Protein AF-C7D957-F1 (afdb_monomer_lite)

Foldseek 3Di:
DDKDKDFQLVVVVVVVVVVVVVCVVDPDDDDPVNVVVVVVVVVVSVVVTFLKMKMWDWDDDQFKIKIKMKIFHPNCSVVLVCLVVQLCVVPVVQADDDDDPPPPSDDPVSSVVSCPPGRMDMDIDMDGHDFQCCVQCPPLLVLEEPQVSVVGSPRAWFKKKWKKFKDFFDDDPLVVVCVLQQPDDGDGIFIWMWIWGADPFHIKIWIDTPPTIGIWGWGQDPQAIWIDGPQKIFHWDWDHHNFKTWTWTPWMARNVRTDPQQQDWTWTWIWGDDPNWIKIWIWTAGRPPRTTSMIMITTIDTDPPPPPD

Sequence (309 aa):
MTFRAGLELGVMNRSLAALSWVRQWVAFPISNWMVSAAQRAATWLERFGTDVGGMVVNVTIGRTRHCWRLLASGGDGPYIPTTPARAILRNPDQITAGARPALAELPLADFEAAMSDLDITFETQSSPIVPLFEKHLGPAFDVLPAEVRDSHVNTAPRRLIGRASVTRGPGFLPTLIAMLFRFPKAVDDVQVEVLKTSTPAGETWVRTFAHQSFVSHLATTPNGMTERFGLFTFTLGLTPTDEHLAYPVRAAHMGPIPIPRRLSPQSDALETVQNGRFHFDVKLSAPVTGQTIVHYQGWLVPSGLSNRS

Secondary structure (DSSP, 8-state):
-EEEEEE--HHHHHHHHHHHHHHHH------HHHHHHHHHHHHHHGGGS-S-EEEEEEEEETTEEEEEEEEE-TT-GGGGGGHHHHHHHHSGGGSPSS----SSSS-HHHHHHTTTTSSEEEEEEEEE---HHHHHHGGGGGGS-HHHHHHH--SS-EEEEEEEEEEE-SSHHHHHHHHHTTPPPPEEEEEEEEEEEEETTEEEEEEEETTEEEEEEEEEETTEEEEEETTEEEEE--EE-SSEEE--EEEEEETTEEEPTTTSPEEEEEEEEETTEEEEEEEEE-TTT--EEEEEEEEEEE-------

pLDDT: mean 85.99, std 12.91, range [29.81, 97.94]

Structure (mmCIF, N/CA/C/O backbone):
data_AF-C7D957-F1
#
_entry.id   AF-C7D957-F1
#
loop_
_atom_site.group_PDB
_atom_site.id
_atom_site.type_symbol
_atom_site.label_atom_id
_atom_site.label_alt_id
_atom_site.label_comp_id
_atom_site.label_asym_id
_atom_site.label_entity_id
_atom_site.label_seq_id
_atom_site.pdbx_PDB_ins_code
_atom_site.Cartn_x
_atom_site.Cartn_y
_atom_site.Cartn_z
_atom_site.occupancy
_atom_site.B_iso_or_equiv
_atom_site.auth_seq_id
_atom_site.auth_comp_id
_atom_site.auth_asym_id
_atom_site.auth_atom_id
_atom_site.pdbx_PDB_model_num
ATOM 1 N N . MET A 1 1 ? 3.134 -3.932 -14.291 1.00 60.34 1 MET A N 1
ATOM 2 C CA . MET A 1 1 ? 4.270 -3.513 -15.135 1.00 60.34 1 MET A CA 1
ATOM 3 C C . MET A 1 1 ? 4.327 -1.997 -15.132 1.00 60.34 1 MET A C 1
ATOM 5 O O . MET A 1 1 ? 3.274 -1.376 -15.221 1.00 60.34 1 MET A O 1
ATOM 9 N N . THR A 1 2 ? 5.507 -1.403 -14.986 1.00 70.94 2 THR A N 1
ATOM 10 C CA . THR A 1 2 ? 5.697 0.040 -15.199 1.00 70.94 2 THR A CA 1
ATOM 11 C C . THR A 1 2 ? 6.795 0.265 -16.226 1.00 70.94 2 THR A C 1
ATOM 13 O O . THR A 1 2 ? 7.806 -0.436 -16.208 1.00 70.94 2 THR A O 1
ATOM 16 N N . PHE A 1 3 ? 6.571 1.233 -17.113 1.00 70.06 3 PHE A N 1
ATOM 17 C CA . PHE A 1 3 ? 7.476 1.638 -18.183 1.00 70.06 3 PHE A CA 1
ATOM 18 C C . PHE A 1 3 ? 7.812 3.116 -18.006 1.00 70.06 3 PHE A C 1
ATOM 20 O O . PHE A 1 3 ? 6.915 3.933 -17.777 1.00 70.06 3 PHE A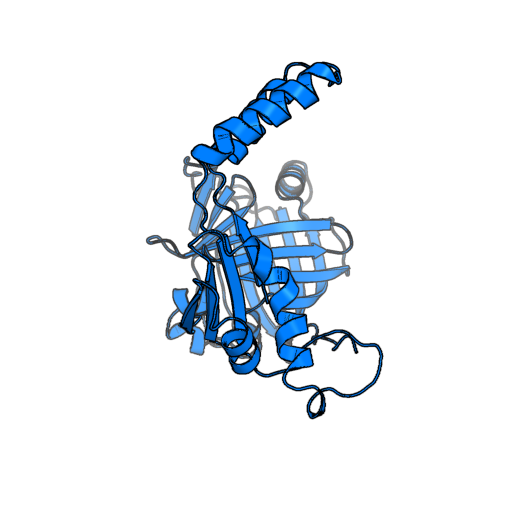 O 1
ATOM 27 N N . ARG A 1 4 ? 9.095 3.462 -18.083 1.00 68.25 4 ARG A N 1
ATOM 28 C CA . ARG A 1 4 ? 9.566 4.849 -18.097 1.00 68.25 4 ARG A CA 1
ATOM 29 C C . ARG A 1 4 ? 10.656 4.981 -19.148 1.00 68.25 4 ARG A C 1
ATOM 31 O O . ARG A 1 4 ? 11.551 4.143 -19.172 1.00 68.25 4 ARG A O 1
ATOM 38 N N . ALA A 1 5 ? 10.583 6.034 -19.952 1.00 66.25 5 ALA A N 1
ATOM 39 C CA . ALA A 1 5 ? 11.614 6.420 -20.905 1.00 66.25 5 ALA A CA 1
ATOM 40 C C . ALA A 1 5 ? 11.869 7.925 -20.780 1.00 66.25 5 ALA A C 1
ATOM 42 O O . ALA A 1 5 ? 10.937 8.690 -20.513 1.00 66.25 5 ALA A O 1
ATOM 43 N N . GLY A 1 6 ? 13.118 8.348 -20.937 1.00 59.84 6 GLY A N 1
ATOM 44 C CA . GLY A 1 6 ? 13.482 9.758 -20.869 1.00 59.84 6 GLY A CA 1
ATOM 45 C C . GLY A 1 6 ? 14.858 10.027 -21.459 1.00 59.84 6 GLY A C 1
ATOM 46 O O . GLY A 1 6 ? 15.730 9.161 -21.435 1.00 59.84 6 GLY A O 1
ATOM 47 N N . LEU A 1 7 ? 15.020 11.243 -21.974 1.00 59.69 7 LEU A N 1
ATOM 48 C CA . LEU A 1 7 ? 16.302 11.824 -22.359 1.00 59.69 7 LEU A CA 1
ATOM 49 C C . LEU A 1 7 ? 16.725 12.799 -21.258 1.00 59.69 7 LEU A C 1
ATOM 51 O O . LEU A 1 7 ? 15.885 13.529 -20.715 1.00 59.69 7 LEU A O 1
ATOM 55 N N . GLU A 1 8 ? 18.006 12.823 -20.911 1.00 57.31 8 GLU A N 1
ATOM 56 C CA . GLU A 1 8 ? 18.514 13.733 -19.890 1.00 57.31 8 GLU A CA 1
ATOM 57 C C . GLU A 1 8 ? 18.697 15.152 -20.462 1.00 57.31 8 GLU A C 1
ATOM 59 O O . GLU A 1 8 ? 19.785 15.625 -20.766 1.00 57.31 8 GLU A O 1
ATOM 64 N N . LEU A 1 9 ? 17.595 15.897 -20.560 1.00 62.25 9 LEU A N 1
ATOM 65 C CA . LEU A 1 9 ? 17.624 17.334 -20.848 1.00 62.25 9 LEU A CA 1
ATOM 66 C C . LEU A 1 9 ? 17.424 18.117 -19.543 1.00 62.25 9 LEU A C 1
ATOM 68 O O . LEU A 1 9 ? 16.454 18.857 -19.362 1.00 62.25 9 LEU A O 1
ATOM 72 N N . GLY A 1 10 ? 18.339 17.920 -18.587 1.00 55.50 10 GLY A N 1
ATOM 73 C CA . GLY A 1 10 ? 18.267 18.495 -17.236 1.00 55.50 10 GLY A CA 1
ATOM 74 C C . GLY A 1 10 ? 18.206 20.029 -17.199 1.00 55.50 10 GLY A C 1
ATOM 75 O O . GLY A 1 10 ? 17.663 20.600 -16.247 1.00 55.50 10 GLY A O 1
ATOM 76 N N . VAL A 1 11 ? 18.718 20.699 -18.238 1.00 57.41 11 VAL A N 1
ATOM 77 C CA . VAL A 1 11 ? 18.578 22.151 -18.423 1.00 57.41 11 VAL A CA 1
ATOM 78 C C . VAL A 1 11 ? 17.178 22.493 -18.932 1.00 57.41 11 VAL A C 1
ATOM 80 O O . VAL A 1 11 ? 16.498 23.293 -18.299 1.00 57.41 11 VAL A O 1
ATOM 83 N N . MET A 1 12 ? 16.688 21.814 -19.973 1.00 60.97 12 MET A N 1
ATOM 84 C CA . MET A 1 12 ? 15.365 22.059 -20.564 1.00 60.97 12 MET A CA 1
ATOM 85 C C . MET A 1 12 ? 14.218 21.822 -19.573 1.00 60.97 12 MET A C 1
ATOM 87 O O . MET A 1 12 ? 13.288 22.625 -19.505 1.00 60.97 12 MET A O 1
ATOM 91 N N . ASN A 1 13 ? 14.305 20.776 -18.745 1.00 61.06 13 ASN A N 1
ATOM 92 C CA . ASN A 1 13 ? 13.307 20.500 -17.707 1.00 61.06 13 ASN A CA 1
ATOM 93 C C . ASN A 1 13 ? 13.261 21.605 -16.637 1.00 61.06 13 ASN A C 1
ATOM 95 O O . ASN A 1 13 ? 12.177 21.992 -16.200 1.00 61.06 13 ASN A O 1
ATOM 99 N N . ARG A 1 14 ? 14.416 22.168 -16.247 1.00 65.88 14 ARG A N 1
ATOM 100 C CA . ARG A 1 14 ? 14.482 23.317 -15.325 1.00 65.88 14 ARG A CA 1
ATOM 101 C C . ARG A 1 14 ? 13.979 24.604 -15.979 1.00 65.88 14 ARG A C 1
ATOM 103 O O . ARG A 1 14 ? 13.272 25.370 -15.328 1.00 65.88 14 ARG A O 1
ATOM 110 N N . SER A 1 15 ? 14.274 24.815 -17.262 1.00 63.94 15 SER A N 1
ATOM 111 C CA . SER A 1 15 ? 13.766 25.947 -18.047 1.00 63.94 15 SER A CA 1
ATOM 112 C C . SER A 1 15 ? 12.244 25.912 -18.173 1.00 63.94 15 SER A C 1
ATOM 114 O O . SER A 1 15 ? 11.593 26.926 -17.938 1.00 63.94 15 SER A O 1
ATOM 116 N N . LEU A 1 16 ? 11.667 24.746 -18.483 1.00 70.38 16 LEU A N 1
ATOM 117 C CA . LEU A 1 16 ? 10.220 24.539 -18.573 1.00 70.38 16 LEU A CA 1
ATOM 118 C C . LEU A 1 16 ? 9.536 24.694 -17.211 1.00 70.38 16 LEU A C 1
ATOM 120 O O . LEU A 1 16 ? 8.476 25.311 -17.137 1.00 70.38 16 LEU A O 1
ATOM 124 N N . ALA A 1 17 ? 10.150 24.206 -16.129 1.00 69.62 17 ALA A N 1
ATOM 125 C CA . ALA A 1 17 ? 9.644 24.414 -14.773 1.00 69.62 17 ALA A CA 1
ATOM 126 C C . ALA A 1 17 ? 9.644 25.903 -14.381 1.00 69.62 17 ALA A C 1
ATOM 128 O O . ALA A 1 17 ? 8.644 26.399 -13.862 1.00 69.62 17 ALA A O 1
ATOM 129 N N . ALA A 1 18 ? 10.719 26.638 -14.687 1.00 71.44 18 ALA A N 1
ATOM 130 C CA . ALA A 1 18 ? 10.806 28.078 -14.451 1.00 71.44 18 ALA A CA 1
ATOM 131 C C . ALA A 1 18 ? 9.784 28.864 -15.293 1.00 71.44 18 ALA A C 1
ATOM 133 O O . ALA A 1 18 ? 9.079 29.719 -14.762 1.00 71.44 18 ALA A O 1
ATOM 134 N N . LEU A 1 19 ? 9.630 28.531 -16.579 1.00 71.38 19 LEU A N 1
ATOM 135 C CA . LEU A 1 19 ? 8.608 29.113 -17.458 1.00 71.38 19 LEU A CA 1
ATOM 136 C C . LEU A 1 19 ? 7.188 28.820 -16.965 1.00 71.38 19 LEU A C 1
ATOM 138 O O . LEU A 1 19 ? 6.338 29.709 -16.970 1.00 71.38 19 LEU A O 1
ATOM 142 N N . SER A 1 20 ? 6.935 27.593 -16.505 1.00 67.62 20 SER A N 1
ATOM 143 C CA . SER A 1 20 ? 5.655 27.207 -15.915 1.00 67.62 20 SER A CA 1
ATOM 144 C C . SER A 1 20 ? 5.372 27.982 -14.628 1.00 67.62 20 SER A C 1
ATOM 146 O O . SER A 1 20 ? 4.228 28.367 -14.406 1.00 67.62 20 SER A O 1
ATOM 148 N N . TRP A 1 21 ? 6.383 28.233 -13.792 1.00 74.00 21 TRP A N 1
ATOM 149 C CA . TRP A 1 21 ? 6.244 29.035 -12.575 1.00 74.00 21 TRP A CA 1
ATOM 150 C C . TRP A 1 21 ? 5.968 30.510 -12.893 1.00 74.00 21 TRP A C 1
ATOM 152 O O . TRP A 1 21 ? 5.022 31.081 -12.363 1.00 74.00 21 TRP A O 1
ATOM 162 N N . VAL A 1 22 ? 6.696 31.113 -13.836 1.00 73.50 22 VAL A N 1
ATOM 163 C CA . VAL A 1 22 ? 6.467 32.504 -14.274 1.00 73.50 22 VAL A CA 1
ATOM 164 C C . VAL A 1 22 ? 5.073 32.680 -14.893 1.00 73.50 22 VAL A C 1
ATOM 166 O O . VAL A 1 22 ? 4.380 33.657 -14.605 1.00 73.50 22 VAL A O 1
ATOM 169 N N . ARG A 1 23 ? 4.608 31.704 -15.684 1.00 66.81 23 ARG A N 1
ATOM 170 C CA . ARG A 1 23 ? 3.269 31.720 -16.296 1.00 66.81 23 ARG A CA 1
ATOM 171 C C . ARG A 1 23 ? 2.132 31.646 -15.269 1.00 66.81 23 ARG A C 1
ATOM 173 O O . ARG A 1 23 ? 1.038 32.117 -15.562 1.00 66.81 23 ARG A O 1
ATOM 180 N N . GLN A 1 24 ? 2.367 31.085 -14.080 1.00 70.94 24 GLN A N 1
ATOM 181 C CA . GLN A 1 24 ? 1.364 31.085 -13.005 1.00 70.94 24 GLN A CA 1
ATOM 182 C C . GLN A 1 24 ? 1.097 32.491 -12.444 1.00 70.94 24 GLN A C 1
ATOM 184 O O . GLN A 1 24 ? 0.031 32.713 -11.880 1.00 70.94 24 GLN A O 1
ATOM 189 N N . TRP A 1 25 ? 2.026 33.437 -12.624 1.00 68.31 25 TRP A N 1
ATOM 190 C CA . TRP A 1 25 ? 1.918 34.807 -12.111 1.00 68.31 25 TRP A CA 1
ATOM 191 C C . TRP A 1 25 ? 1.611 35.840 -13.200 1.00 68.31 25 TRP A C 1
ATOM 193 O O . TRP A 1 25 ? 1.000 36.865 -12.910 1.00 68.31 25 TRP A O 1
ATOM 203 N N . VAL A 1 26 ? 2.001 35.578 -14.453 1.00 65.19 26 VAL A N 1
ATOM 204 C CA . VAL A 1 26 ? 1.769 36.488 -15.584 1.00 65.19 26 VAL A CA 1
ATOM 205 C C . VAL A 1 26 ? 1.302 35.698 -16.807 1.00 65.19 26 VAL A C 1
ATOM 207 O O . VAL A 1 26 ? 2.061 34.931 -17.402 1.00 65.19 26 VAL A O 1
ATOM 210 N N . ALA A 1 27 ? 0.052 35.909 -17.221 1.00 61.28 27 ALA A N 1
ATOM 211 C CA . ALA A 1 27 ? -0.475 35.359 -18.465 1.00 61.28 27 ALA A CA 1
ATOM 212 C C . ALA A 1 27 ? -0.087 36.271 -19.639 1.00 61.28 27 ALA A C 1
ATOM 214 O O . ALA A 1 27 ? -0.703 37.312 -19.849 1.00 61.28 27 ALA A O 1
ATOM 215 N N . PHE A 1 28 ? 0.928 35.887 -20.414 1.00 69.75 28 PHE A N 1
ATOM 216 C CA . PHE A 1 28 ? 1.273 36.555 -21.672 1.00 69.75 28 PHE A CA 1
ATOM 217 C C . PHE A 1 28 ? 0.990 35.642 -22.880 1.00 69.75 28 PHE A C 1
ATOM 219 O O . PHE A 1 28 ? 1.132 34.415 -22.783 1.00 69.75 28 PHE A O 1
ATOM 226 N N . PRO A 1 29 ? 0.572 36.209 -24.027 1.00 63.06 29 PRO A N 1
ATOM 227 C CA . PRO A 1 29 ? 0.360 35.447 -25.252 1.00 63.06 29 PRO A CA 1
ATOM 228 C C . PRO A 1 29 ? 1.698 34.939 -25.809 1.00 63.06 29 PRO A C 1
ATOM 230 O O . PRO A 1 29 ? 2.668 35.690 -25.920 1.00 63.06 29 PRO A O 1
ATOM 233 N N . ILE A 1 30 ? 1.752 33.653 -26.171 1.00 63.03 30 ILE A N 1
ATOM 234 C CA . ILE A 1 30 ? 2.927 33.052 -26.814 1.00 63.03 30 ILE A CA 1
ATOM 235 C C . ILE A 1 30 ? 2.916 33.499 -28.275 1.00 63.03 30 ILE A C 1
ATOM 237 O O . ILE A 1 30 ? 2.174 32.973 -29.098 1.00 63.03 30 ILE A O 1
ATOM 241 N N . SER A 1 31 ? 3.705 34.519 -28.578 1.00 71.44 31 SER A N 1
ATOM 242 C CA . SER A 1 31 ? 3.859 35.042 -29.933 1.00 71.44 31 SER A CA 1
ATOM 243 C C . SER A 1 31 ? 4.904 34.233 -30.710 1.00 71.44 31 SER A C 1
ATOM 245 O O . SER A 1 31 ? 5.839 33.678 -30.130 1.00 71.44 31 SER A O 1
ATOM 247 N N . ASN A 1 32 ? 4.768 34.168 -32.038 1.00 68.25 32 ASN A N 1
ATOM 248 C CA . ASN A 1 32 ? 5.608 33.317 -32.895 1.00 68.25 32 ASN A CA 1
ATOM 249 C C . ASN A 1 32 ? 7.115 33.599 -32.756 1.00 68.25 32 ASN A C 1
ATOM 251 O O . ASN A 1 32 ? 7.919 32.676 -32.842 1.00 68.25 32 ASN A O 1
ATOM 255 N N . TRP A 1 33 ? 7.510 34.843 -32.463 1.00 77.25 33 TRP A N 1
ATOM 256 C CA . TRP A 1 33 ? 8.919 35.185 -32.251 1.00 77.25 33 TRP A CA 1
ATOM 257 C C . TRP A 1 33 ? 9.497 34.552 -30.975 1.00 77.25 33 TRP A C 1
ATOM 259 O O . TRP A 1 33 ? 10.663 34.164 -30.970 1.00 77.25 33 TRP A O 1
ATOM 269 N N . MET A 1 34 ? 8.689 34.388 -29.920 1.00 65.62 34 MET A N 1
ATOM 270 C CA . MET A 1 34 ? 9.098 33.710 -28.685 1.00 65.62 34 MET A CA 1
ATOM 271 C C . MET A 1 34 ? 9.279 32.212 -28.914 1.00 65.62 34 MET A C 1
ATOM 273 O O . MET A 1 34 ? 10.212 31.627 -28.374 1.00 65.62 34 MET A O 1
ATOM 277 N N . VAL A 1 35 ? 8.432 31.600 -29.749 1.00 66.69 35 VAL A N 1
ATOM 278 C CA . VAL A 1 35 ? 8.576 30.193 -30.158 1.00 66.69 35 VAL A CA 1
ATOM 279 C C . VAL A 1 35 ? 9.868 30.002 -30.947 1.00 66.69 35 VAL A C 1
ATOM 281 O O . VAL A 1 35 ? 10.646 29.106 -30.634 1.00 66.69 35 VAL A O 1
ATOM 284 N N . SER A 1 36 ? 10.156 30.885 -31.907 1.00 70.62 36 SER A N 1
ATOM 285 C CA . SER A 1 36 ? 11.407 30.834 -32.673 1.00 70.62 36 SER A CA 1
ATOM 286 C C . SER A 1 36 ? 12.645 31.106 -31.811 1.00 70.62 36 SER A C 1
ATOM 288 O O . SER A 1 36 ? 13.691 30.493 -32.021 1.00 70.62 36 SER A O 1
ATOM 290 N N . ALA A 1 37 ? 12.547 32.008 -30.830 1.00 74.06 37 ALA A N 1
ATOM 291 C CA . ALA A 1 37 ? 13.621 32.271 -29.875 1.00 74.06 37 ALA A CA 1
ATOM 292 C C . ALA A 1 37 ? 13.854 31.073 -28.941 1.00 74.06 37 ALA A C 1
ATOM 294 O O . ALA A 1 37 ? 14.999 30.689 -28.723 1.00 74.06 37 ALA A O 1
ATOM 295 N N . ALA A 1 38 ? 12.784 30.438 -28.455 1.00 66.56 38 ALA A N 1
ATOM 296 C CA . ALA A 1 38 ? 12.856 29.228 -27.644 1.00 66.56 38 ALA A CA 1
ATOM 297 C C . ALA A 1 38 ? 13.411 28.039 -28.437 1.00 66.56 38 ALA A C 1
ATOM 299 O O . ALA A 1 38 ? 14.232 27.301 -27.908 1.00 66.56 38 ALA A O 1
ATOM 300 N N . GLN A 1 39 ? 13.035 27.886 -29.711 1.00 64.81 39 GLN A N 1
ATOM 301 C CA . GLN A 1 39 ? 13.616 26.876 -30.598 1.00 64.81 39 GLN A CA 1
ATOM 302 C C . GLN A 1 39 ? 15.113 27.099 -30.799 1.00 64.81 39 GLN A C 1
ATOM 304 O O . GLN A 1 39 ? 15.867 26.153 -30.616 1.00 64.81 39 GLN A O 1
ATOM 309 N N . ARG A 1 40 ? 15.562 28.333 -31.086 1.00 68.75 40 ARG A N 1
ATOM 310 C CA . ARG A 1 40 ? 17.002 28.651 -31.188 1.00 68.75 40 ARG A CA 1
ATOM 311 C C . ARG A 1 40 ? 17.749 28.413 -29.880 1.00 68.75 40 ARG A C 1
ATOM 313 O O . ARG A 1 40 ? 18.869 27.915 -29.900 1.00 68.75 40 ARG A O 1
ATOM 320 N N . ALA A 1 41 ? 17.142 28.771 -28.751 1.00 65.62 41 ALA A N 1
ATOM 321 C CA . ALA A 1 41 ? 17.716 28.513 -27.438 1.00 65.62 41 ALA A CA 1
ATOM 322 C C . ALA A 1 41 ? 17.806 27.007 -27.158 1.00 65.62 41 ALA A C 1
ATOM 324 O O . ALA A 1 41 ? 18.826 26.563 -26.649 1.00 65.62 41 ALA A O 1
ATOM 325 N N . ALA A 1 42 ? 16.797 26.220 -27.545 1.00 60.06 42 ALA A N 1
ATOM 326 C CA . ALA A 1 42 ? 16.816 24.764 -27.446 1.00 60.06 42 ALA A CA 1
ATOM 327 C C . ALA A 1 42 ? 17.929 24.153 -28.311 1.00 60.06 42 ALA A C 1
ATOM 329 O O . ALA A 1 42 ? 18.705 23.366 -27.789 1.00 60.06 42 ALA A O 1
ATOM 330 N N . THR A 1 43 ? 18.110 24.598 -29.562 1.00 63.38 43 THR A N 1
ATOM 331 C CA . THR A 1 43 ? 19.214 24.122 -30.429 1.00 63.38 43 THR A CA 1
ATOM 332 C C . THR A 1 43 ? 20.595 24.514 -29.897 1.00 63.38 43 THR A C 1
ATOM 334 O O . THR A 1 43 ? 21.587 23.827 -30.122 1.00 63.38 43 THR A O 1
ATOM 337 N N . TRP A 1 44 ? 20.697 25.642 -29.190 1.00 63.72 44 TRP A N 1
ATOM 338 C CA . TRP A 1 44 ? 21.947 26.060 -28.551 1.00 63.72 44 TRP A CA 1
ATOM 339 C C . TRP A 1 44 ? 22.222 25.274 -27.260 1.00 63.72 44 TRP A C 1
ATOM 341 O O . TRP A 1 44 ? 23.367 24.926 -26.977 1.00 63.72 44 TRP A O 1
ATOM 351 N N . LEU A 1 45 ? 21.163 24.960 -26.508 1.00 58.03 45 LEU A N 1
ATOM 352 C CA . LEU A 1 45 ? 21.186 24.175 -25.273 1.00 58.03 45 LEU A CA 1
ATOM 353 C C . LEU A 1 45 ? 21.281 22.661 -25.502 1.00 58.03 45 LEU A C 1
ATOM 355 O O . LEU A 1 45 ? 21.687 21.961 -24.581 1.00 58.03 45 LEU A O 1
ATOM 359 N N . GLU A 1 46 ? 20.987 22.154 -26.703 1.00 53.28 46 GLU A N 1
ATOM 360 C CA . GLU A 1 46 ? 21.265 20.767 -27.119 1.00 53.28 46 GLU A CA 1
ATOM 361 C C . GLU A 1 46 ? 22.741 20.408 -26.915 1.00 53.28 46 GLU A C 1
ATOM 363 O O . GLU A 1 46 ? 23.051 19.295 -26.512 1.00 53.28 46 GLU A O 1
ATOM 368 N N . ARG A 1 47 ? 23.651 21.383 -27.061 1.00 54.25 47 ARG A N 1
ATOM 369 C CA . ARG A 1 47 ? 25.092 21.232 -26.778 1.00 54.25 47 ARG A CA 1
ATOM 370 C C . ARG A 1 47 ? 25.417 20.991 -25.296 1.00 54.25 47 ARG A C 1
ATOM 372 O O . ARG A 1 47 ? 26.550 20.656 -24.972 1.00 54.25 47 ARG A O 1
ATOM 379 N N . PHE A 1 48 ? 24.448 21.221 -24.411 1.00 54.22 48 PHE A N 1
ATOM 380 C CA . PHE A 1 48 ? 24.534 21.016 -22.964 1.00 54.22 48 PHE A CA 1
ATOM 381 C C . PHE A 1 48 ? 23.638 19.861 -22.476 1.00 54.22 48 PHE A C 1
ATOM 383 O O . PHE A 1 48 ? 23.596 19.601 -21.272 1.00 54.22 48 PHE A O 1
ATOM 390 N N . GLY A 1 49 ? 22.897 19.197 -23.371 1.00 53.12 49 GLY A N 1
ATOM 391 C CA . GLY A 1 49 ? 22.207 17.941 -23.080 1.00 53.12 49 GLY A CA 1
ATOM 392 C C . GLY A 1 49 ? 23.175 16.773 -23.232 1.00 53.12 49 GLY A C 1
ATOM 393 O O . GLY A 1 49 ? 24.013 16.790 -24.130 1.00 53.12 49 GLY A O 1
ATOM 394 N N . THR A 1 50 ? 23.091 15.778 -22.353 1.00 60.84 50 THR A N 1
ATOM 395 C CA . THR A 1 50 ? 23.806 14.520 -22.579 1.00 60.84 50 THR A CA 1
ATOM 396 C C . THR A 1 50 ? 23.046 13.735 -23.648 1.00 60.84 50 THR A C 1
ATOM 398 O O . THR A 1 50 ? 21.818 13.780 -23.743 1.00 60.84 50 THR A O 1
ATOM 401 N N . ASP A 1 51 ? 23.779 13.025 -24.489 1.00 67.12 51 ASP A N 1
ATOM 402 C CA . ASP A 1 51 ? 23.286 12.149 -25.554 1.00 67.12 51 ASP A CA 1
ATOM 403 C C . ASP A 1 51 ? 22.766 10.801 -25.015 1.00 67.12 51 ASP A C 1
ATOM 405 O O . ASP A 1 51 ? 22.555 9.847 -25.766 1.00 67.12 51 ASP A O 1
ATOM 409 N N . VAL A 1 52 ? 22.543 10.744 -23.698 1.00 76.44 52 VAL A N 1
ATOM 410 C CA . VAL A 1 52 ? 22.202 9.547 -22.946 1.00 76.44 52 VAL A CA 1
ATOM 411 C C . VAL A 1 52 ? 20.687 9.461 -22.745 1.00 76.44 52 VAL A C 1
ATOM 413 O O . VAL A 1 52 ? 20.039 10.341 -22.166 1.00 76.44 52 VAL A O 1
ATOM 416 N N . GLY A 1 53 ? 20.110 8.364 -23.225 1.00 81.06 53 GLY A N 1
ATOM 417 C CA . GLY A 1 53 ? 18.715 7.985 -23.037 1.00 81.06 53 GLY A CA 1
ATOM 418 C C . GLY A 1 53 ? 18.587 6.759 -22.141 1.00 81.06 53 GLY A C 1
ATOM 419 O O . GLY A 1 53 ? 19.443 5.881 -22.133 1.00 81.06 53 GLY A O 1
ATOM 420 N N . GLY A 1 54 ? 17.498 6.672 -21.383 1.00 87.19 54 GLY A N 1
ATOM 421 C CA . GLY A 1 54 ? 17.247 5.532 -20.503 1.00 87.19 54 GLY A CA 1
ATOM 422 C C . GLY A 1 54 ? 15.829 5.004 -20.629 1.00 87.19 54 GLY A C 1
ATOM 423 O O . GLY A 1 54 ? 14.876 5.777 -20.761 1.00 87.19 54 GLY A O 1
ATOM 424 N N . MET A 1 55 ? 15.680 3.686 -20.526 1.00 89.31 55 MET A N 1
ATOM 425 C CA . MET A 1 55 ? 14.397 3.002 -20.434 1.00 89.31 55 MET A CA 1
ATOM 426 C C . MET A 1 55 ? 14.428 1.991 -19.289 1.00 89.31 55 MET A C 1
ATOM 428 O O . MET A 1 55 ? 15.372 1.221 -19.147 1.00 89.31 55 MET A O 1
ATOM 432 N N . VAL A 1 56 ? 13.397 2.004 -18.444 1.00 90.31 56 VAL A N 1
ATOM 433 C CA . VAL A 1 56 ? 13.285 1.098 -17.293 1.00 90.31 56 VAL A CA 1
ATOM 434 C C . VAL A 1 56 ? 11.935 0.405 -17.316 1.00 90.31 56 VAL A C 1
ATOM 436 O O . VAL A 1 56 ? 10.885 1.055 -17.350 1.00 90.31 56 VAL A O 1
ATOM 439 N N . VAL A 1 57 ? 11.975 -0.921 -17.223 1.00 91.06 57 VAL A N 1
ATOM 440 C CA . VAL A 1 57 ? 10.807 -1.792 -17.150 1.00 91.06 57 VAL A CA 1
ATOM 441 C C . VAL A 1 57 ? 10.836 -2.549 -15.829 1.00 91.06 57 VAL A C 1
ATOM 443 O O . VAL A 1 57 ? 11.779 -3.280 -15.543 1.00 91.06 57 VAL A O 1
ATOM 446 N N . ASN A 1 58 ? 9.789 -2.387 -15.016 1.00 90.12 58 ASN A N 1
ATOM 447 C CA . ASN A 1 58 ? 9.621 -3.173 -13.793 1.00 90.12 58 ASN A CA 1
ATOM 448 C C . ASN A 1 58 ? 8.439 -4.132 -13.914 1.00 90.12 58 ASN A C 1
ATOM 450 O O . ASN A 1 58 ? 7.313 -3.725 -14.237 1.00 90.12 58 ASN A O 1
ATOM 454 N N . VAL A 1 59 ? 8.678 -5.389 -13.555 1.00 90.19 59 VAL A N 1
ATOM 455 C CA . VAL A 1 59 ? 7.672 -6.447 -13.469 1.00 90.19 59 VAL A CA 1
ATOM 456 C C . VAL A 1 59 ? 7.752 -7.077 -12.084 1.00 90.19 59 VAL A C 1
ATOM 458 O O . VAL A 1 59 ? 8.833 -7.399 -11.606 1.00 90.19 59 VAL A O 1
ATOM 461 N N . THR A 1 60 ? 6.610 -7.245 -11.424 1.00 88.81 60 THR A N 1
ATOM 462 C CA . THR A 1 60 ? 6.529 -8.025 -10.186 1.00 88.81 60 THR A CA 1
ATOM 463 C C . THR A 1 60 ? 5.879 -9.359 -10.512 1.00 88.81 60 THR A C 1
ATOM 465 O O . THR A 1 60 ? 4.771 -9.368 -11.047 1.00 88.81 60 THR A O 1
ATOM 468 N N . ILE A 1 61 ? 6.546 -10.460 -10.173 1.00 88.12 61 ILE A N 1
ATOM 469 C CA . ILE A 1 61 ? 6.022 -11.822 -10.305 1.00 88.12 61 ILE A CA 1
ATOM 470 C C . ILE A 1 61 ? 6.094 -12.469 -8.927 1.00 88.12 61 ILE A C 1
ATOM 472 O O . ILE A 1 61 ? 7.166 -12.564 -8.329 1.00 88.12 61 ILE A O 1
ATOM 476 N N . GLY A 1 62 ? 4.939 -12.866 -8.391 1.00 88.38 62 GLY A N 1
ATOM 477 C CA . GLY A 1 62 ? 4.840 -13.354 -7.019 1.00 88.38 62 GLY A CA 1
ATOM 478 C C . GLY A 1 62 ? 5.425 -12.342 -6.030 1.00 88.38 62 GLY A C 1
ATOM 479 O O . GLY A 1 62 ? 4.890 -11.244 -5.865 1.00 88.38 62 GLY A O 1
ATOM 480 N N . ARG A 1 63 ? 6.537 -12.717 -5.392 1.00 90.62 63 ARG A N 1
ATOM 481 C CA . ARG A 1 63 ? 7.252 -11.917 -4.385 1.00 90.62 63 ARG A CA 1
ATOM 482 C C . ARG A 1 63 ? 8.591 -11.368 -4.874 1.00 90.62 63 ARG A C 1
ATOM 484 O O . ARG A 1 63 ? 9.400 -10.936 -4.063 1.00 90.62 63 ARG A O 1
ATOM 491 N N . THR A 1 64 ? 8.823 -11.349 -6.180 1.00 91.62 64 THR A N 1
ATOM 492 C CA . THR A 1 64 ? 10.072 -10.855 -6.765 1.00 91.62 64 THR A CA 1
ATOM 493 C C . THR A 1 64 ? 9.778 -9.712 -7.723 1.00 91.62 64 THR A C 1
ATOM 495 O O . THR A 1 64 ? 8.873 -9.792 -8.555 1.00 91.62 64 THR A O 1
ATOM 498 N N . ARG A 1 65 ? 10.544 -8.627 -7.605 1.00 91.69 65 ARG A N 1
ATOM 499 C CA . ARG A 1 65 ? 10.589 -7.550 -8.590 1.00 91.69 65 ARG A CA 1
ATOM 500 C C . ARG A 1 65 ? 11.747 -7.797 -9.540 1.00 91.69 65 ARG A C 1
ATOM 502 O O . ARG A 1 65 ? 12.890 -7.853 -9.104 1.00 91.69 65 ARG A O 1
ATOM 509 N N . HIS A 1 66 ? 11.448 -7.850 -10.824 1.00 93.25 66 HIS A N 1
ATOM 510 C CA . HIS A 1 66 ? 12.417 -7.836 -11.905 1.00 93.25 66 HIS A CA 1
ATOM 511 C C . HIS A 1 66 ? 12.451 -6.428 -12.502 1.00 93.25 66 HIS A C 1
ATOM 513 O O . HIS A 1 66 ? 11.412 -5.863 -12.851 1.00 93.25 66 HIS A O 1
ATOM 519 N N . CYS A 1 67 ? 13.640 -5.847 -12.569 1.00 94.06 67 CYS A N 1
ATOM 520 C CA . CYS A 1 67 ? 13.919 -4.543 -13.144 1.00 94.06 67 CYS A CA 1
ATOM 521 C C . CYS A 1 67 ? 14.872 -4.754 -14.314 1.00 94.06 67 CYS A C 1
ATOM 523 O O . CYS A 1 67 ? 16.009 -5.168 -14.104 1.00 94.06 67 CYS A O 1
ATOM 525 N N . TRP A 1 68 ? 14.409 -4.460 -15.521 1.00 95.12 68 TRP A N 1
ATOM 526 C CA . TRP A 1 68 ? 15.238 -4.432 -16.716 1.00 95.12 68 TRP A CA 1
ATOM 527 C C . TRP A 1 68 ? 15.465 -2.980 -17.122 1.00 95.12 68 TRP A C 1
ATOM 529 O O . TRP A 1 68 ? 14.521 -2.181 -17.157 1.00 95.12 68 TRP A O 1
ATOM 539 N N . ARG A 1 69 ? 16.722 -2.624 -17.366 1.00 94.50 69 ARG A N 1
ATOM 540 C CA . ARG A 1 69 ? 17.152 -1.282 -17.746 1.00 94.50 69 ARG A CA 1
ATOM 541 C C . ARG A 1 69 ? 17.883 -1.347 -19.073 1.00 94.50 69 ARG A C 1
ATOM 543 O O . ARG A 1 69 ? 18.683 -2.247 -19.294 1.00 94.50 69 ARG A O 1
ATOM 550 N N . LEU A 1 70 ? 17.627 -0.344 -19.893 1.00 93.69 70 LEU A N 1
ATOM 551 C CA . LEU A 1 70 ? 18.342 -0.036 -21.116 1.00 93.69 70 LEU A CA 1
ATOM 552 C C . LEU A 1 70 ? 18.907 1.370 -20.949 1.00 93.69 70 LEU A C 1
ATOM 554 O O . LEU A 1 70 ? 18.158 2.300 -20.635 1.00 93.69 70 LEU A O 1
ATOM 558 N N . LEU A 1 71 ? 20.209 1.516 -21.158 1.00 92.50 71 LEU A N 1
ATOM 559 C CA . LEU A 1 71 ? 20.896 2.799 -21.229 1.00 92.50 71 LEU A CA 1
ATOM 560 C C . LEU A 1 71 ? 21.492 2.939 -22.631 1.00 92.50 71 LEU A C 1
ATOM 562 O O . LEU A 1 71 ? 22.349 2.145 -23.004 1.00 92.50 71 LEU A O 1
ATOM 566 N N . ALA A 1 72 ? 21.006 3.913 -23.392 1.00 90.38 72 ALA A N 1
ATOM 567 C CA . ALA A 1 72 ? 21.525 4.278 -24.701 1.00 90.38 72 ALA A CA 1
ATOM 568 C C . ALA A 1 72 ? 22.461 5.474 -24.535 1.00 90.38 72 ALA A C 1
ATOM 570 O O . ALA A 1 72 ? 22.052 6.483 -23.967 1.00 90.38 72 ALA A O 1
ATOM 571 N N . SER A 1 73 ? 23.681 5.356 -25.031 1.00 86.88 73 SER A N 1
ATOM 572 C CA . SER A 1 73 ? 24.700 6.404 -25.060 1.00 86.88 73 SER A CA 1
ATOM 573 C C . SER A 1 73 ? 25.032 6.738 -26.519 1.00 86.88 73 SER A C 1
ATOM 575 O O . SER A 1 73 ? 24.361 6.254 -27.433 1.00 86.88 73 SER A O 1
ATOM 577 N N . GLY A 1 74 ? 26.000 7.623 -26.761 1.00 82.88 74 GLY A N 1
ATOM 578 C CA . GLY A 1 74 ? 26.501 7.890 -28.114 1.00 82.88 74 GLY A CA 1
ATOM 579 C C . GLY A 1 74 ? 25.480 8.529 -29.064 1.00 82.88 74 GLY A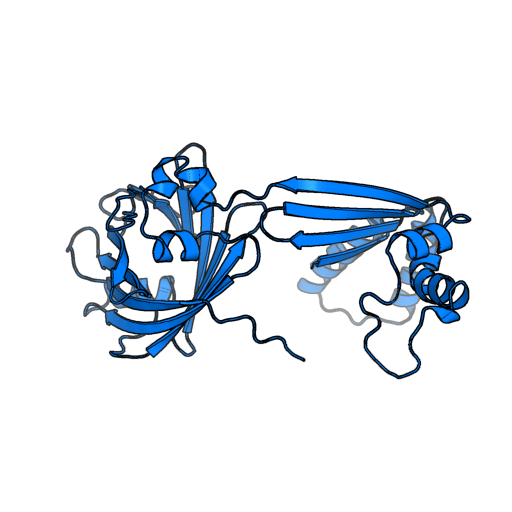 C 1
ATOM 580 O O . GLY A 1 74 ? 25.694 8.546 -30.274 1.00 82.88 74 GLY A O 1
ATOM 581 N N . GLY A 1 75 ? 24.357 9.037 -28.543 1.00 80.25 75 GLY A N 1
ATOM 582 C CA . GLY A 1 75 ? 23.271 9.613 -29.335 1.00 80.25 75 GLY A CA 1
ATOM 583 C C . GLY A 1 75 ? 22.290 8.600 -29.921 1.00 80.25 75 GLY A C 1
ATOM 584 O O . GLY A 1 75 ? 21.435 9.002 -30.709 1.00 80.25 75 GLY A O 1
ATOM 585 N N . ASP A 1 76 ? 22.340 7.326 -29.515 1.00 86.44 76 ASP A N 1
ATOM 586 C CA . ASP A 1 76 ? 21.512 6.266 -30.111 1.00 86.44 76 ASP A CA 1
ATOM 587 C C . ASP A 1 76 ? 20.095 6.138 -29.518 1.00 86.44 76 ASP A C 1
ATOM 589 O O . ASP A 1 76 ? 19.253 5.378 -30.008 1.00 86.44 76 ASP A O 1
ATOM 593 N N . GLY A 1 77 ? 19.773 6.937 -28.496 1.00 83.25 77 GLY A N 1
ATOM 594 C CA . GLY A 1 77 ? 18.445 6.986 -27.872 1.00 83.25 77 GLY A CA 1
ATOM 595 C C . GLY A 1 77 ? 17.254 7.157 -28.842 1.00 83.25 77 GLY A C 1
ATOM 596 O O . GLY A 1 77 ? 16.231 6.492 -28.652 1.00 83.25 77 GLY A O 1
ATOM 597 N N . PRO A 1 78 ? 17.331 7.993 -29.897 1.00 84.56 78 PRO A N 1
ATOM 598 C CA . PRO A 1 78 ? 16.250 8.159 -30.872 1.00 84.56 78 PRO A CA 1
ATOM 599 C C . PRO A 1 78 ? 15.931 6.911 -31.706 1.00 84.56 78 PRO A C 1
ATOM 601 O O . PRO A 1 78 ? 14.841 6.840 -32.275 1.00 84.56 78 PRO A O 1
ATOM 604 N N . TYR A 1 79 ? 16.832 5.925 -31.780 1.00 85.75 79 TYR A N 1
ATOM 605 C CA . TYR A 1 79 ? 16.602 4.699 -32.549 1.00 85.75 79 TYR A CA 1
ATOM 606 C C . TYR A 1 79 ? 15.805 3.646 -31.771 1.00 85.75 79 TYR A C 1
ATOM 608 O O . TYR A 1 79 ? 15.158 2.805 -32.389 1.00 85.75 79 TYR A O 1
ATOM 616 N N . ILE A 1 80 ? 15.764 3.715 -30.434 1.00 88.69 80 ILE A N 1
ATOM 617 C CA . ILE A 1 80 ? 15.089 2.721 -29.575 1.00 88.69 80 ILE A CA 1
ATOM 618 C C . ILE A 1 80 ? 13.638 2.419 -29.991 1.00 88.69 80 ILE A C 1
ATOM 620 O O . ILE A 1 80 ? 13.276 1.245 -30.034 1.00 88.69 80 ILE A O 1
ATOM 624 N N . PRO A 1 81 ? 12.781 3.397 -30.351 1.00 88.00 81 PRO A N 1
ATOM 625 C CA . PRO A 1 81 ? 11.397 3.103 -30.725 1.00 88.00 81 PRO A CA 1
ATOM 626 C C . PRO A 1 81 ? 11.240 2.211 -31.968 1.00 88.00 81 PRO A C 1
ATOM 628 O O . PRO A 1 81 ? 10.183 1.608 -32.140 1.00 88.00 81 PRO A O 1
ATOM 631 N N . THR A 1 82 ? 12.253 2.119 -32.839 1.00 89.50 82 THR A N 1
ATOM 632 C CA . THR A 1 82 ? 12.195 1.310 -34.071 1.00 89.50 82 THR A CA 1
ATOM 633 C C . THR A 1 82 ? 12.794 -0.088 -33.898 1.00 89.50 82 THR A C 1
ATOM 635 O O . THR A 1 82 ? 12.544 -0.973 -34.723 1.00 89.50 82 THR A O 1
ATOM 638 N N . THR A 1 83 ? 13.523 -0.338 -32.806 1.00 91.38 83 THR A N 1
ATOM 639 C CA . THR A 1 83 ? 14.187 -1.626 -32.555 1.00 91.38 83 THR A CA 1
ATOM 640 C C . THR A 1 83 ? 13.214 -2.800 -32.393 1.00 91.38 83 THR A C 1
ATOM 642 O O . THR A 1 83 ? 13.559 -3.886 -32.867 1.00 91.38 83 THR A O 1
ATOM 645 N N . PRO A 1 84 ? 11.972 -2.641 -31.875 1.00 90.75 84 PRO A N 1
ATOM 646 C CA . PRO A 1 84 ? 11.011 -3.740 -31.861 1.00 90.75 84 PRO A CA 1
ATOM 647 C C . PRO A 1 84 ? 10.629 -4.235 -33.258 1.00 90.75 84 PRO A C 1
ATOM 649 O O . PRO A 1 84 ? 10.557 -5.441 -33.489 1.00 90.75 84 PRO A O 1
ATOM 652 N N . ALA A 1 85 ? 10.438 -3.319 -34.214 1.00 91.31 85 ALA A N 1
ATOM 653 C CA . ALA A 1 85 ? 10.154 -3.685 -35.600 1.00 91.31 85 ALA A CA 1
ATOM 654 C C . ALA A 1 85 ? 11.346 -4.421 -36.226 1.00 91.31 85 ALA A C 1
ATOM 656 O O . ALA A 1 85 ? 11.168 -5.420 -36.918 1.00 91.31 85 ALA A O 1
ATOM 657 N N . ARG A 1 86 ? 12.571 -3.976 -35.928 1.00 93.75 86 ARG A N 1
ATOM 658 C CA . ARG A 1 86 ? 13.800 -4.646 -36.368 1.00 93.75 86 ARG A CA 1
ATOM 659 C C . ARG A 1 86 ? 13.929 -6.066 -35.806 1.00 93.75 86 ARG A C 1
ATOM 661 O O . ARG A 1 86 ? 14.309 -6.961 -36.555 1.00 93.75 86 ARG A O 1
ATOM 668 N N . ALA A 1 87 ? 13.599 -6.285 -34.531 1.00 93.81 87 ALA A N 1
ATOM 669 C CA . ALA A 1 87 ? 13.613 -7.614 -33.909 1.00 93.81 87 ALA A CA 1
ATOM 670 C C . ALA A 1 87 ? 12.611 -8.568 -34.579 1.00 93.81 87 ALA A C 1
ATOM 672 O O . ALA A 1 87 ? 12.962 -9.696 -34.925 1.00 93.81 87 ALA A O 1
ATOM 673 N N . ILE A 1 88 ? 11.394 -8.076 -34.835 1.00 91.69 88 ILE A N 1
ATOM 674 C CA . ILE A 1 88 ? 10.332 -8.801 -35.545 1.00 91.69 88 ILE A CA 1
ATOM 675 C C . ILE A 1 88 ? 10.764 -9.171 -36.968 1.00 91.69 88 ILE A C 1
ATOM 677 O O . ILE A 1 88 ? 10.646 -10.325 -37.365 1.00 91.69 88 ILE A O 1
ATOM 681 N N . LEU A 1 89 ? 11.320 -8.219 -37.723 1.00 92.06 89 LEU A N 1
ATOM 682 C CA . LEU A 1 89 ? 11.750 -8.449 -39.107 1.00 92.06 89 LEU A CA 1
ATOM 683 C C . LEU A 1 89 ? 12.931 -9.423 -39.227 1.00 92.06 89 LEU A C 1
ATOM 685 O O . LEU A 1 89 ? 13.117 -10.013 -40.287 1.00 92.06 89 LEU A O 1
ATOM 689 N N . ARG A 1 90 ? 13.723 -9.606 -38.163 1.00 92.88 90 ARG A N 1
ATOM 690 C CA . ARG A 1 90 ? 14.788 -10.621 -38.102 1.00 92.88 90 ARG A CA 1
ATOM 691 C C . ARG A 1 90 ? 14.270 -12.026 -37.803 1.00 92.88 90 ARG A C 1
ATOM 693 O O . ARG A 1 90 ? 14.954 -12.986 -38.135 1.00 92.88 90 ARG A O 1
ATOM 700 N N . ASN A 1 91 ? 13.084 -12.139 -37.206 1.00 90.19 91 ASN A N 1
ATOM 701 C CA . ASN A 1 91 ? 12.488 -13.403 -36.775 1.00 90.19 91 ASN A CA 1
ATOM 702 C C . ASN A 1 91 ? 11.043 -13.572 -37.292 1.00 90.19 91 ASN A C 1
ATOM 704 O O . ASN A 1 91 ? 10.153 -13.890 -36.502 1.00 90.19 91 ASN A O 1
ATOM 708 N N . PRO A 1 92 ? 10.767 -13.359 -38.594 1.00 89.44 92 PRO A N 1
ATOM 709 C CA . PRO A 1 92 ? 9.398 -13.295 -39.108 1.00 89.44 92 PRO A CA 1
ATOM 710 C C . PRO A 1 92 ? 8.630 -14.612 -38.934 1.00 89.44 92 PRO A C 1
ATOM 712 O O . PRO A 1 92 ? 7.431 -14.584 -38.669 1.00 89.44 92 PRO A O 1
ATOM 715 N N . ASP A 1 93 ? 9.321 -15.752 -39.002 1.00 91.56 93 ASP A N 1
ATOM 716 C CA . ASP A 1 93 ? 8.715 -17.082 -38.864 1.00 91.56 93 ASP A CA 1
ATOM 717 C C . ASP A 1 93 ? 8.185 -17.361 -37.445 1.00 91.56 93 ASP A C 1
ATOM 719 O O . ASP A 1 93 ? 7.348 -18.242 -37.259 1.00 91.56 93 ASP A O 1
ATOM 723 N N . GLN A 1 94 ? 8.644 -16.607 -36.437 1.00 87.88 94 GLN A N 1
ATOM 724 C CA . GLN A 1 94 ? 8.173 -16.726 -35.051 1.00 87.88 94 GLN A CA 1
ATOM 725 C C . GLN A 1 94 ? 6.900 -15.908 -34.783 1.00 87.88 94 GLN A C 1
ATOM 727 O O . GLN A 1 94 ? 6.283 -16.039 -33.725 1.00 87.88 94 GLN A O 1
ATOM 732 N N . ILE A 1 95 ? 6.482 -15.064 -35.729 1.00 90.00 95 ILE A N 1
ATOM 733 C CA . ILE A 1 95 ? 5.382 -14.123 -35.534 1.00 90.00 95 ILE A CA 1
ATOM 734 C C . ILE A 1 95 ? 4.096 -14.680 -36.131 1.00 90.00 95 ILE A C 1
ATOM 736 O O . ILE A 1 95 ? 3.972 -14.908 -37.332 1.00 90.00 95 ILE A O 1
ATOM 740 N N . THR A 1 96 ? 3.078 -14.842 -35.287 1.00 89.25 96 THR A N 1
ATOM 741 C CA . THR A 1 96 ? 1.754 -15.283 -35.748 1.00 89.25 96 THR A CA 1
ATOM 742 C C . THR A 1 96 ? 1.076 -14.186 -36.571 1.00 89.25 96 THR A C 1
ATOM 744 O O . THR A 1 96 ? 0.934 -13.065 -36.087 1.00 89.25 96 THR A O 1
ATOM 747 N N . ALA A 1 97 ? 0.604 -14.491 -37.780 1.00 88.25 97 ALA A N 1
ATOM 748 C CA . ALA A 1 97 ? -0.097 -13.517 -38.616 1.00 88.25 97 ALA A CA 1
ATOM 749 C C . ALA A 1 97 ? -1.422 -13.038 -37.984 1.00 88.25 97 ALA A C 1
ATOM 751 O O . ALA A 1 97 ? -2.193 -13.838 -37.454 1.00 88.25 97 ALA A O 1
ATOM 752 N N . GLY A 1 98 ? -1.707 -11.735 -38.083 1.00 89.31 98 GLY A N 1
ATOM 753 C CA . GLY A 1 98 ? -2.954 -11.121 -37.612 1.00 89.31 98 GLY A CA 1
ATOM 754 C C . GLY A 1 98 ? -2.735 -9.829 -36.819 1.00 89.31 98 GLY A C 1
ATOM 755 O O . GLY A 1 98 ? -1.666 -9.596 -36.262 1.00 89.31 98 GLY A O 1
ATOM 756 N N . ALA A 1 99 ? -3.756 -8.970 -36.772 1.00 88.56 99 ALA A N 1
ATOM 757 C CA . ALA A 1 99 ? -3.719 -7.738 -35.986 1.00 88.56 99 ALA A CA 1
ATOM 758 C C . ALA A 1 99 ? -4.050 -8.028 -34.513 1.00 88.56 99 ALA A C 1
ATOM 760 O O . ALA A 1 99 ? -5.120 -8.552 -34.207 1.00 88.56 99 ALA A O 1
ATOM 761 N N . ARG A 1 100 ? -3.138 -7.674 -33.604 1.00 89.75 100 ARG A N 1
ATOM 762 C CA . ARG A 1 100 ? -3.253 -7.894 -32.153 1.00 89.75 100 ARG A CA 1
ATOM 763 C C . ARG A 1 100 ? -2.279 -6.979 -31.393 1.00 89.75 100 ARG A C 1
ATOM 765 O O . ARG A 1 100 ? -1.381 -6.409 -32.019 1.00 89.75 100 ARG A O 1
ATOM 772 N N . PRO A 1 101 ? -2.423 -6.813 -30.066 1.00 87.00 101 PRO A N 1
ATOM 773 C CA . PRO A 1 101 ? -1.406 -6.147 -29.257 1.00 87.00 101 PRO A CA 1
ATOM 774 C C . PRO A 1 101 ? -0.048 -6.850 -29.390 1.00 87.00 101 PRO A C 1
ATOM 776 O O . PRO A 1 101 ? 0.012 -8.071 -29.301 1.00 87.00 101 PRO A O 1
ATOM 779 N N . ALA A 1 102 ? 1.032 -6.083 -29.563 1.00 82.38 102 ALA A N 1
ATOM 780 C CA . ALA A 1 102 ? 2.401 -6.601 -29.644 1.00 82.38 102 ALA A CA 1
ATOM 781 C C . ALA A 1 102 ? 2.951 -6.934 -28.243 1.00 82.38 102 ALA A C 1
ATOM 783 O O . ALA A 1 102 ? 3.835 -6.253 -27.720 1.00 82.38 102 ALA A O 1
ATOM 784 N N . LEU A 1 103 ? 2.365 -7.940 -27.594 1.00 83.38 103 LEU A N 1
ATOM 785 C CA . LEU A 1 103 ? 2.722 -8.379 -26.247 1.00 83.38 103 LEU A CA 1
ATOM 786 C C . LEU A 1 103 ? 3.337 -9.774 -26.313 1.00 83.38 103 LEU A C 1
ATOM 788 O O . LEU A 1 103 ? 2.703 -10.696 -26.807 1.00 83.38 103 LEU A O 1
ATOM 792 N N . ALA A 1 104 ? 4.547 -9.926 -25.765 1.00 84.06 104 ALA A N 1
ATOM 793 C CA . ALA A 1 104 ? 5.271 -11.201 -25.734 1.00 84.06 104 ALA A CA 1
ATOM 794 C C . ALA A 1 104 ? 5.449 -11.858 -27.123 1.00 84.06 104 ALA A C 1
ATOM 796 O O . ALA A 1 104 ? 5.468 -13.077 -27.235 1.00 84.06 104 ALA A O 1
ATOM 797 N N . GLU A 1 105 ? 5.598 -11.035 -28.168 1.00 88.75 105 GLU A N 1
ATOM 798 C CA . GLU A 1 105 ? 5.824 -11.478 -29.553 1.00 88.75 105 GLU A CA 1
ATOM 799 C C . GLU A 1 105 ? 7.128 -12.246 -29.729 1.00 88.75 105 GLU A C 1
ATOM 801 O O . GLU A 1 105 ? 7.184 -13.227 -30.459 1.00 88.75 105 GLU A O 1
ATOM 806 N N . LEU A 1 106 ? 8.175 -11.765 -29.061 1.00 91.06 106 LEU A N 1
ATOM 807 C CA . LEU A 1 106 ? 9.505 -12.348 -29.066 1.00 91.06 106 LEU A CA 1
ATOM 808 C C . LEU A 1 106 ? 10.064 -12.362 -27.638 1.00 91.06 106 LEU A C 1
ATOM 810 O O . LEU A 1 106 ? 9.684 -11.521 -26.810 1.00 91.06 106 LEU A O 1
ATOM 814 N N . PRO A 1 107 ? 10.989 -13.285 -27.337 1.00 91.44 107 PRO A N 1
ATOM 815 C CA . PRO A 1 107 ? 11.823 -13.220 -26.147 1.00 91.44 107 PRO A CA 1
ATOM 816 C C . PRO A 1 107 ? 12.584 -11.891 -26.039 1.00 91.44 107 PRO A C 1
ATOM 818 O O . PRO A 1 107 ? 12.999 -11.303 -27.034 1.00 91.44 107 PRO A O 1
ATOM 821 N N . LEU A 1 108 ? 12.847 -11.445 -24.806 1.00 90.94 108 LEU A N 1
ATOM 822 C CA . LEU A 1 108 ? 13.623 -10.226 -24.536 1.00 90.94 108 LEU A CA 1
ATOM 823 C C . LEU A 1 108 ? 15.009 -10.239 -25.208 1.00 90.94 108 LEU A C 1
ATOM 825 O O . LEU A 1 108 ? 15.445 -9.214 -25.722 1.00 90.94 108 LEU A O 1
ATOM 829 N N . ALA A 1 109 ? 15.655 -11.406 -25.257 1.00 92.69 109 ALA A N 1
ATOM 830 C CA . ALA A 1 109 ? 16.968 -11.584 -25.875 1.00 92.69 109 ALA A CA 1
ATOM 831 C C . ALA A 1 109 ? 16.986 -11.210 -27.370 1.00 92.69 109 ALA A C 1
ATOM 833 O O . ALA A 1 109 ? 17.974 -10.657 -27.845 1.00 92.69 109 ALA A O 1
ATOM 834 N N . ASP A 1 110 ? 15.891 -11.438 -28.102 1.00 93.25 110 ASP A N 1
ATOM 835 C CA . ASP A 1 110 ? 15.814 -11.091 -29.527 1.00 93.25 110 ASP A CA 1
ATOM 836 C C . ASP A 1 110 ? 15.705 -9.577 -29.731 1.00 93.25 110 ASP A C 1
ATOM 838 O O . ASP A 1 110 ? 16.246 -9.030 -30.696 1.00 93.25 110 ASP A O 1
ATOM 842 N N . PHE A 1 111 ? 15.055 -8.875 -28.797 1.00 91.38 111 PHE A N 1
ATOM 843 C CA . PHE A 1 111 ? 15.050 -7.414 -28.782 1.00 91.38 111 PHE A CA 1
ATOM 844 C C . PHE A 1 111 ? 16.441 -6.856 -28.459 1.00 91.38 111 PHE A C 1
ATOM 846 O O . PHE A 1 111 ? 16.889 -5.939 -29.143 1.00 91.38 111 PHE A O 1
ATOM 853 N N . GLU A 1 112 ? 17.150 -7.419 -27.475 1.00 94.06 112 GLU A N 1
ATOM 854 C CA . GLU A 1 112 ? 18.531 -7.025 -27.151 1.00 94.06 112 GLU A CA 1
ATOM 855 C C . GLU A 1 112 ? 19.483 -7.276 -28.335 1.00 94.06 112 GLU A C 1
ATOM 857 O O . GLU A 1 112 ? 20.256 -6.397 -28.713 1.00 94.06 112 GLU A O 1
ATOM 862 N N . ALA A 1 113 ? 19.361 -8.423 -29.011 1.00 93.50 113 ALA A N 1
ATOM 863 C CA . ALA A 1 113 ? 20.136 -8.738 -30.212 1.00 93.50 113 ALA A CA 1
ATOM 864 C C . ALA A 1 113 ? 19.816 -7.804 -31.395 1.00 93.50 113 ALA A C 1
ATOM 866 O O . ALA A 1 113 ? 20.683 -7.508 -32.221 1.00 93.50 113 ALA A O 1
ATOM 867 N N . ALA A 1 114 ? 18.584 -7.292 -31.489 1.00 94.00 114 ALA A N 1
ATOM 868 C CA . ALA A 1 114 ? 18.208 -6.282 -32.479 1.00 94.00 114 ALA A CA 1
ATOM 869 C C . ALA A 1 114 ? 18.909 -4.927 -32.278 1.00 94.00 114 ALA A C 1
ATOM 871 O O . ALA A 1 114 ? 18.863 -4.088 -33.176 1.00 94.00 114 ALA A O 1
ATOM 872 N N . MET A 1 115 ? 19.562 -4.731 -31.134 1.00 94.62 115 MET A N 1
ATOM 873 C CA . MET A 1 115 ? 20.228 -3.501 -30.711 1.00 94.62 115 MET A CA 1
ATOM 874 C C . MET A 1 115 ? 21.759 -3.631 -30.638 1.00 94.62 115 MET A C 1
ATOM 876 O O . MET A 1 115 ? 22.424 -2.710 -30.185 1.00 94.62 115 MET A O 1
ATOM 880 N N . SER A 1 116 ? 22.327 -4.749 -31.104 1.00 93.62 116 SER A N 1
ATOM 881 C CA . SER A 1 116 ? 23.752 -5.092 -30.948 1.00 93.62 116 SER A CA 1
ATOM 882 C C . SER A 1 116 ? 24.754 -4.138 -31.616 1.00 93.62 116 SER A C 1
ATOM 884 O O . SER A 1 116 ? 25.949 -4.229 -31.364 1.00 93.62 116 SER A O 1
ATOM 886 N N . ASP A 1 117 ? 24.293 -3.308 -32.545 1.00 93.31 117 ASP A N 1
ATOM 887 C CA . ASP A 1 117 ? 25.066 -2.329 -33.318 1.00 93.31 117 ASP A CA 1
ATOM 888 C C . ASP A 1 117 ? 24.865 -0.884 -32.838 1.00 93.31 117 ASP A C 1
ATOM 890 O O . ASP A 1 117 ? 25.364 0.034 -33.481 1.00 93.31 117 ASP A O 1
ATOM 894 N N . LEU A 1 118 ? 24.123 -0.688 -31.748 1.00 92.38 118 LEU A N 1
ATOM 895 C CA . LEU A 1 118 ? 23.917 0.603 -31.098 1.00 92.38 118 LEU A CA 1
ATOM 896 C C . LEU A 1 118 ? 24.724 0.652 -29.794 1.00 92.38 118 LEU A C 1
ATOM 898 O O . LEU A 1 118 ? 24.974 -0.388 -29.178 1.00 92.38 118 LEU A O 1
ATOM 902 N N . ASP A 1 119 ? 25.088 1.849 -29.340 1.00 92.44 119 ASP A N 1
ATOM 903 C CA . ASP A 1 119 ? 25.762 2.058 -28.054 1.00 92.44 119 ASP A CA 1
ATOM 904 C C . ASP A 1 119 ? 24.762 1.937 -26.892 1.00 92.44 119 ASP A C 1
ATOM 906 O O . ASP A 1 119 ? 24.304 2.914 -26.293 1.00 92.44 119 ASP A O 1
ATOM 910 N N . ILE A 1 120 ? 24.344 0.698 -26.627 1.00 92.81 120 ILE A N 1
ATOM 911 C CA . ILE A 1 120 ? 23.318 0.358 -25.646 1.00 92.81 120 ILE A CA 1
ATOM 912 C C . ILE A 1 120 ? 23.855 -0.667 -24.657 1.00 92.81 120 ILE A C 1
ATOM 914 O O . ILE A 1 120 ? 24.395 -1.709 -25.022 1.00 92.81 120 ILE A O 1
ATOM 918 N N . THR A 1 121 ? 23.615 -0.403 -23.377 1.00 93.75 121 THR A N 1
ATOM 919 C CA . THR A 1 121 ? 23.871 -1.353 -22.296 1.00 93.75 121 THR A CA 1
ATOM 920 C C . THR A 1 121 ? 22.567 -1.790 -21.641 1.00 93.75 121 THR A C 1
ATOM 922 O O . THR A 1 121 ? 21.639 -0.995 -21.458 1.00 93.75 121 THR A O 1
ATOM 925 N N . PHE A 1 122 ? 22.503 -3.073 -21.284 1.00 94.44 122 PHE A N 1
ATOM 926 C CA . PHE A 1 122 ? 21.359 -3.685 -20.617 1.00 94.44 122 PHE A CA 1
ATOM 927 C C . PHE A 1 122 ? 21.740 -4.135 -19.209 1.00 94.44 122 PHE A C 1
ATOM 929 O O . PHE A 1 122 ? 22.812 -4.696 -18.988 1.00 94.44 122 PHE A O 1
ATOM 936 N N . GLU A 1 123 ? 20.840 -3.931 -18.251 1.00 94.62 123 GLU A N 1
ATOM 937 C CA . GLU A 1 123 ? 20.997 -4.418 -16.883 1.00 94.62 123 GLU A CA 1
ATOM 938 C C . GLU A 1 123 ? 19.696 -5.076 -16.423 1.00 94.62 123 GLU A C 1
ATOM 940 O O . GLU A 1 123 ? 18.630 -4.458 -16.445 1.00 94.62 123 GLU A O 1
ATOM 945 N N . THR A 1 124 ? 19.784 -6.322 -15.952 1.00 93.94 124 THR A N 1
ATOM 946 C CA . THR A 1 124 ? 18.667 -7.005 -15.292 1.00 93.94 124 THR A CA 1
ATOM 947 C C . THR A 1 124 ? 18.980 -7.204 -13.820 1.00 93.94 124 THR A C 1
ATOM 949 O O . THR A 1 124 ? 19.943 -7.876 -13.463 1.00 93.94 124 THR A O 1
ATOM 952 N N . GLN A 1 125 ? 18.117 -6.682 -12.954 1.00 94.25 125 GLN A N 1
ATOM 953 C CA . GLN A 1 125 ? 18.201 -6.875 -11.514 1.00 94.25 125 GLN A CA 1
ATOM 954 C C . GLN A 1 125 ? 16.909 -7.495 -10.992 1.00 94.25 125 GLN A C 1
ATOM 956 O O . GLN A 1 125 ? 15.812 -7.024 -11.286 1.00 94.25 125 GLN A O 1
ATOM 961 N N . SER A 1 126 ? 17.041 -8.528 -10.164 1.00 94.50 126 SER A N 1
ATOM 962 C CA . SER A 1 126 ? 15.915 -9.120 -9.443 1.00 94.50 126 SER A CA 1
ATOM 963 C C . SER A 1 126 ? 16.079 -8.868 -7.951 1.00 94.50 126 SER A C 1
ATOM 965 O O . SER A 1 126 ? 17.161 -9.071 -7.407 1.00 94.50 126 SER A O 1
ATOM 967 N N . SER A 1 127 ? 15.023 -8.413 -7.284 1.00 91.75 127 SER A N 1
ATOM 968 C CA . SER A 1 127 ? 15.024 -8.201 -5.837 1.00 91.75 127 SER A CA 1
ATOM 969 C C . SER A 1 127 ? 13.752 -8.750 -5.189 1.00 91.75 127 SER A C 1
ATOM 971 O O . SER A 1 127 ? 12.666 -8.640 -5.769 1.00 91.75 127 SER A O 1
ATOM 973 N N . PRO A 1 128 ? 13.854 -9.357 -3.995 1.00 91.94 128 PRO A N 1
ATOM 974 C CA . PRO A 1 128 ? 12.682 -9.814 -3.267 1.00 91.94 128 PRO A CA 1
ATOM 975 C C . PRO A 1 128 ? 11.858 -8.620 -2.770 1.00 91.94 128 PRO A C 1
ATOM 977 O O . PRO A 1 128 ? 12.392 -7.587 -2.363 1.00 91.94 128 PRO A O 1
ATOM 980 N N . ILE A 1 129 ? 10.540 -8.782 -2.774 1.00 89.94 129 ILE A N 1
ATOM 981 C CA . ILE A 1 129 ? 9.582 -7.877 -2.149 1.00 89.94 129 ILE A CA 1
ATOM 982 C C . ILE A 1 129 ? 9.093 -8.538 -0.866 1.00 89.94 129 ILE A C 1
ATOM 984 O O . ILE A 1 129 ? 8.534 -9.635 -0.892 1.00 89.94 129 ILE A O 1
ATOM 988 N N . VAL A 1 130 ? 9.244 -7.824 0.245 1.00 92.00 130 VAL A N 1
ATOM 989 C CA . VAL A 1 130 ? 8.582 -8.155 1.508 1.00 92.00 130 VAL A CA 1
ATOM 990 C C . VAL A 1 130 ? 7.447 -7.142 1.709 1.00 92.00 130 VAL A C 1
ATOM 992 O O . VAL A 1 130 ? 7.740 -5.942 1.766 1.00 92.00 130 VAL A O 1
ATOM 995 N N . PRO A 1 131 ? 6.170 -7.573 1.755 1.00 94.25 131 PRO A N 1
ATOM 996 C CA . PRO A 1 131 ? 5.026 -6.707 2.038 1.00 94.25 131 PRO A CA 1
ATOM 997 C C . PRO A 1 131 ? 5.185 -5.930 3.346 1.00 94.25 131 PRO A C 1
ATOM 999 O O . PRO A 1 131 ? 5.894 -6.364 4.254 1.00 94.25 131 PRO A O 1
ATOM 1002 N N . LEU A 1 132 ? 4.520 -4.777 3.459 1.00 95.38 132 LEU A N 1
ATOM 1003 C CA . LEU A 1 132 ? 4.772 -3.831 4.549 1.00 95.38 132 LEU A CA 1
ATOM 1004 C C . LEU A 1 132 ? 4.477 -4.422 5.934 1.00 95.38 132 LEU A C 1
ATOM 1006 O O . LEU A 1 132 ? 5.285 -4.267 6.850 1.00 95.38 132 LEU A O 1
ATOM 1010 N N . PHE A 1 133 ? 3.341 -5.105 6.079 1.00 95.75 133 PHE A N 1
ATOM 1011 C CA . PHE A 1 133 ? 2.925 -5.704 7.350 1.00 95.75 133 PHE A CA 1
ATOM 1012 C C . PHE A 1 133 ? 3.830 -6.863 7.747 1.00 95.75 133 PHE A C 1
ATOM 1014 O O . PHE A 1 133 ? 4.264 -6.921 8.890 1.00 95.75 133 PHE A O 1
ATOM 1021 N N . GLU A 1 134 ? 4.177 -7.731 6.798 1.00 95.00 134 GLU A N 1
ATOM 1022 C CA . GLU A 1 134 ? 5.115 -8.831 7.027 1.00 95.00 134 GLU A CA 1
ATOM 1023 C C . GLU A 1 134 ? 6.496 -8.304 7.435 1.00 95.00 134 GLU A C 1
ATOM 1025 O O . GLU A 1 134 ? 7.077 -8.757 8.417 1.00 95.00 134 GLU A O 1
ATOM 1030 N N . LYS A 1 135 ? 6.989 -7.260 6.755 1.00 93.38 135 LYS A N 1
ATOM 1031 C CA . LYS A 1 135 ? 8.248 -6.592 7.106 1.00 93.38 135 LYS A CA 1
ATOM 1032 C C . LYS A 1 135 ? 8.214 -5.997 8.517 1.00 93.38 135 LYS A C 1
ATOM 1034 O O . LYS A 1 135 ? 9.237 -6.007 9.196 1.00 93.38 135 LYS A O 1
ATOM 1039 N N . HIS A 1 136 ? 7.083 -5.428 8.936 1.00 95.44 136 HIS A N 1
ATOM 1040 C CA . HIS A 1 136 ? 6.966 -4.770 10.236 1.00 95.44 136 HIS A CA 1
ATOM 1041 C C . HIS A 1 136 ? 6.751 -5.754 11.394 1.00 95.44 136 HIS A C 1
ATOM 1043 O O . HIS A 1 136 ? 7.372 -5.592 12.440 1.00 95.44 136 HIS A O 1
ATOM 1049 N N . LEU A 1 137 ? 5.885 -6.753 11.210 1.00 95.44 137 LEU A N 1
ATOM 1050 C CA . LEU A 1 137 ? 5.537 -7.745 12.231 1.00 95.44 137 LEU A CA 1
ATOM 1051 C C . LEU A 1 137 ? 6.568 -8.875 12.339 1.00 95.44 137 LEU A C 1
ATOM 1053 O O . LEU A 1 137 ? 6.658 -9.524 13.383 1.00 95.44 137 LEU A O 1
ATOM 1057 N N . GLY A 1 138 ? 7.344 -9.121 11.280 1.00 95.19 138 GLY A N 1
ATOM 1058 C CA . GLY A 1 138 ? 8.299 -10.222 11.234 1.00 95.19 138 GLY A CA 1
ATOM 1059 C C . GLY A 1 138 ? 7.596 -11.573 11.439 1.00 95.19 138 GLY A C 1
ATOM 1060 O O . GLY A 1 138 ? 6.495 -11.759 10.922 1.00 95.19 138 GLY A O 1
ATOM 1061 N N . PRO A 1 139 ? 8.171 -12.501 12.228 1.00 96.00 139 PRO A N 1
ATOM 1062 C CA . PRO A 1 139 ? 7.578 -13.822 12.470 1.00 96.00 139 PRO A CA 1
ATOM 1063 C C . PRO A 1 139 ? 6.158 -13.789 13.052 1.00 96.00 139 PRO A C 1
ATOM 1065 O O . PRO A 1 139 ? 5.384 -14.718 12.852 1.00 96.00 139 PRO A O 1
ATOM 1068 N N . ALA A 1 140 ? 5.779 -12.713 13.752 1.00 96.25 140 ALA A N 1
ATOM 1069 C CA . ALA A 1 140 ? 4.434 -12.575 14.307 1.00 96.25 140 ALA A CA 1
ATOM 1070 C C . ALA A 1 140 ? 3.355 -12.405 13.219 1.00 96.25 140 ALA A C 1
ATOM 1072 O O . ALA A 1 140 ? 2.173 -12.603 13.490 1.00 96.25 140 ALA A O 1
ATOM 1073 N N . PHE A 1 141 ? 3.748 -12.076 11.982 1.00 97.19 141 PHE A N 1
ATOM 1074 C CA . PHE A 1 141 ? 2.844 -12.072 10.834 1.00 97.19 141 PHE A CA 1
ATOM 1075 C C . PHE A 1 141 ? 2.272 -13.464 10.553 1.00 97.19 141 PHE A C 1
ATOM 1077 O O . PHE A 1 141 ? 1.109 -13.574 10.178 1.00 97.19 141 PHE A O 1
ATOM 1084 N N . ASP A 1 142 ? 3.053 -14.525 10.777 1.00 96.56 142 ASP A N 1
ATOM 1085 C CA . ASP A 1 142 ? 2.647 -15.898 10.464 1.00 96.56 142 ASP A CA 1
ATOM 1086 C C . ASP A 1 142 ? 1.580 -16.447 11.414 1.00 96.56 142 ASP A C 1
ATOM 1088 O O . ASP A 1 142 ? 0.917 -17.428 11.080 1.00 96.56 142 ASP A O 1
ATOM 1092 N N . VAL A 1 143 ? 1.384 -15.797 12.561 1.00 97.19 143 VAL A N 1
ATOM 1093 C CA . VAL A 1 143 ? 0.344 -16.146 13.534 1.00 97.19 143 VAL A CA 1
ATOM 1094 C C . VAL A 1 143 ? -1.041 -15.721 13.039 1.00 97.19 143 VAL A C 1
ATOM 1096 O O . VAL A 1 143 ? -2.028 -16.352 13.388 1.00 97.19 143 VAL A O 1
ATOM 1099 N N . LEU A 1 144 ? -1.124 -14.684 12.202 1.00 97.88 144 LEU A N 1
ATOM 1100 C CA . LEU A 1 144 ? -2.397 -14.113 11.769 1.00 97.88 144 LEU A CA 1
ATOM 1101 C C . LEU A 1 144 ? -3.268 -15.112 10.980 1.00 97.88 144 LEU A C 1
ATOM 1103 O O . LEU A 1 144 ? -2.738 -15.912 10.195 1.00 97.88 144 LEU A O 1
ATOM 1107 N N . PRO A 1 145 ? -4.609 -14.989 11.074 1.00 97.00 145 PRO A N 1
ATOM 1108 C CA . PRO A 1 145 ? -5.534 -15.735 10.228 1.00 97.00 145 PRO A CA 1
ATOM 1109 C C . PRO A 1 145 ? -5.198 -15.621 8.737 1.00 97.00 145 PRO A C 1
ATOM 1111 O O . PRO A 1 145 ? -4.742 -14.575 8.263 1.00 97.00 145 PRO A O 1
ATOM 1114 N N . ALA A 1 146 ? -5.460 -16.679 7.968 1.00 95.00 146 ALA A N 1
ATOM 1115 C CA . ALA A 1 146 ? -5.052 -16.771 6.566 1.00 95.00 146 ALA A CA 1
ATOM 1116 C C . ALA A 1 146 ? -5.590 -15.617 5.701 1.00 95.00 146 ALA A C 1
ATOM 1118 O O . ALA A 1 146 ? -4.828 -15.015 4.947 1.00 95.00 146 ALA A O 1
ATOM 1119 N N . GLU A 1 147 ? -6.862 -15.260 5.853 1.00 95.38 147 GLU A N 1
ATOM 1120 C CA . GLU A 1 147 ? -7.528 -14.199 5.097 1.00 95.38 147 GLU A CA 1
ATOM 1121 C C . GLU A 1 147 ? -7.037 -12.801 5.509 1.00 95.38 147 GLU A C 1
ATOM 1123 O O . GLU A 1 147 ? -6.953 -11.898 4.672 1.00 95.38 147 GLU A O 1
ATOM 1128 N N . VAL A 1 148 ? -6.652 -12.620 6.780 1.00 96.44 148 VAL A N 1
ATOM 1129 C CA . VAL A 1 148 ? -6.008 -11.385 7.262 1.00 96.44 148 VAL A CA 1
ATOM 1130 C C . VAL A 1 148 ? -4.608 -11.259 6.673 1.00 96.44 148 VAL A C 1
ATOM 1132 O O . VAL A 1 148 ? -4.282 -10.211 6.116 1.00 96.44 148 VAL A O 1
ATOM 1135 N N . ARG A 1 149 ? -3.797 -12.325 6.702 1.00 95.31 149 ARG A N 1
ATOM 1136 C CA . ARG A 1 149 ? -2.473 -12.324 6.055 1.00 95.31 149 ARG A CA 1
ATOM 1137 C C . ARG A 1 149 ? -2.587 -12.020 4.577 1.00 95.31 149 ARG A C 1
ATOM 1139 O O . ARG A 1 149 ? -1.917 -11.114 4.092 1.00 95.31 149 ARG A O 1
ATOM 1146 N N . ASP A 1 150 ? -3.461 -12.731 3.875 1.00 93.75 150 ASP A N 1
ATOM 1147 C CA . ASP A 1 150 ? -3.683 -12.560 2.445 1.00 93.75 150 ASP A CA 1
ATOM 1148 C C . ASP A 1 150 ? -4.008 -11.093 2.108 1.00 93.75 150 ASP A C 1
ATOM 1150 O O . ASP A 1 150 ? -3.391 -10.513 1.212 1.00 93.75 150 ASP A O 1
ATOM 1154 N N . SER A 1 151 ? -4.885 -10.435 2.882 1.00 94.25 151 SER A N 1
ATOM 1155 C CA . SER A 1 151 ? -5.210 -8.996 2.769 1.00 94.25 151 SER A CA 1
ATOM 1156 C C . SER A 1 151 ? -3.984 -8.066 2.797 1.00 94.25 151 SER A C 1
ATOM 1158 O O . SER A 1 151 ? -4.049 -6.953 2.263 1.00 94.25 151 SER A O 1
ATOM 1160 N N . HIS A 1 152 ? -2.866 -8.507 3.379 1.00 94.88 152 HIS A N 1
ATOM 1161 C CA . HIS A 1 152 ? -1.636 -7.728 3.548 1.00 94.88 152 HIS A CA 1
ATOM 1162 C C . HIS A 1 152 ? -0.427 -8.249 2.764 1.00 94.88 152 HIS A C 1
ATOM 1164 O O . HIS A 1 152 ? 0.641 -7.636 2.823 1.00 94.88 152 HIS A O 1
ATOM 1170 N N . VAL A 1 153 ? -0.570 -9.314 1.968 1.00 92.19 153 VAL A N 1
ATOM 1171 C CA . VAL A 1 153 ? 0.462 -9.743 1.007 1.00 92.19 153 VAL A CA 1
ATOM 1172 C C . VAL A 1 153 ? 0.346 -8.907 -0.277 1.00 92.19 153 VAL A C 1
ATOM 1174 O O . VAL A 1 153 ? -0.056 -9.370 -1.343 1.00 92.19 153 VAL A O 1
ATOM 1177 N N . ASN A 1 154 ? 0.694 -7.623 -0.172 1.00 90.12 154 ASN A N 1
ATOM 1178 C CA . ASN A 1 154 ? 0.579 -6.653 -1.263 1.00 90.12 154 ASN A CA 1
ATOM 1179 C C . ASN A 1 154 ? 1.903 -6.520 -2.037 1.00 90.12 154 ASN A C 1
ATOM 1181 O O . ASN A 1 154 ? 2.732 -5.656 -1.748 1.00 90.12 154 ASN A O 1
ATOM 1185 N N . THR A 1 155 ? 2.132 -7.362 -3.047 1.00 88.62 155 THR A N 1
ATOM 1186 C CA . THR A 1 155 ? 3.315 -7.247 -3.934 1.00 88.62 155 THR A CA 1
ATOM 1187 C C . THR A 1 155 ? 3.034 -6.435 -5.205 1.00 88.62 155 THR A C 1
ATOM 1189 O O . THR A 1 155 ? 3.941 -5.843 -5.799 1.00 88.62 155 THR A O 1
ATOM 1192 N N . ALA A 1 156 ? 1.760 -6.345 -5.581 1.00 87.25 156 ALA A N 1
ATOM 1193 C CA . ALA A 1 156 ? 1.205 -5.526 -6.652 1.00 87.25 156 ALA A CA 1
ATOM 1194 C C . ALA A 1 156 ? -0.039 -4.776 -6.129 1.00 87.25 156 ALA A C 1
ATOM 1196 O O . ALA A 1 156 ? -0.510 -5.097 -5.034 1.00 87.25 156 ALA A O 1
ATOM 1197 N N . PRO A 1 157 ? -0.582 -3.785 -6.868 1.00 90.69 157 PRO A N 1
ATOM 1198 C CA . PRO A 1 157 ? -1.846 -3.160 -6.499 1.00 90.69 157 PRO A CA 1
ATOM 1199 C C . PRO A 1 157 ? -2.934 -4.216 -6.291 1.00 90.69 157 PRO A C 1
ATOM 1201 O O . PRO A 1 157 ? -3.245 -4.983 -7.204 1.00 90.69 157 PRO A O 1
ATOM 1204 N N . ARG A 1 158 ? -3.491 -4.259 -5.082 1.00 91.38 158 ARG A N 1
ATOM 1205 C CA . ARG A 1 158 ? -4.478 -5.246 -4.660 1.00 91.38 158 ARG A CA 1
ATOM 1206 C C . ARG A 1 158 ? -5.803 -4.558 -4.405 1.00 91.38 158 ARG A C 1
ATOM 1208 O O . ARG A 1 158 ? -5.884 -3.641 -3.590 1.00 91.38 158 ARG A O 1
ATOM 1215 N N . ARG A 1 159 ? -6.837 -5.000 -5.114 1.00 95.25 159 ARG A N 1
ATOM 1216 C CA . ARG A 1 159 ? -8.197 -4.490 -4.965 1.00 95.25 159 ARG A CA 1
ATOM 1217 C C . ARG A 1 159 ? -9.030 -5.498 -4.182 1.00 95.25 159 ARG A C 1
ATOM 1219 O O . ARG A 1 159 ? -9.089 -6.677 -4.520 1.00 95.25 159 ARG A O 1
ATOM 1226 N N . LEU A 1 160 ? -9.64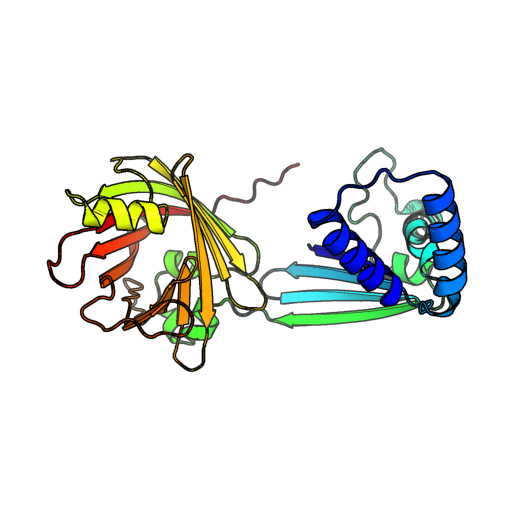2 -5.010 -3.116 1.00 96.00 160 LEU A N 1
ATOM 1227 C CA . LEU A 1 160 ? -10.519 -5.740 -2.212 1.00 96.00 160 LEU A CA 1
ATOM 1228 C C . LEU A 1 160 ? -11.909 -5.110 -2.318 1.00 96.00 160 LEU A C 1
ATOM 1230 O O . LEU A 1 160 ? -12.024 -3.887 -2.278 1.00 96.00 160 LEU A O 1
ATOM 1234 N N . ILE A 1 161 ? -12.953 -5.917 -2.469 1.00 96.94 161 ILE A N 1
ATOM 1235 C CA . ILE A 1 161 ? -14.337 -5.451 -2.625 1.00 96.94 161 ILE A CA 1
ATOM 1236 C C . ILE A 1 161 ? -15.251 -6.140 -1.619 1.00 96.94 161 ILE A C 1
ATOM 1238 O O . ILE A 1 161 ? -15.019 -7.289 -1.250 1.00 96.94 161 ILE A O 1
ATOM 1242 N N . GLY A 1 162 ? -16.307 -5.460 -1.189 1.00 96.38 162 GLY A N 1
ATOM 1243 C CA . GLY A 1 162 ? -17.289 -6.060 -0.295 1.00 96.38 162 GLY A CA 1
ATOM 1244 C C . GLY A 1 162 ? -18.385 -5.101 0.145 1.00 96.38 162 GLY A C 1
ATOM 1245 O O . GLY A 1 162 ? -18.797 -4.213 -0.610 1.00 96.38 162 GLY A O 1
ATOM 1246 N N . ARG A 1 163 ? -18.884 -5.308 1.365 1.00 97.31 163 ARG A N 1
ATOM 1247 C CA . ARG A 1 163 ? -19.980 -4.533 1.961 1.00 97.31 163 ARG A CA 1
ATOM 1248 C C . ARG A 1 163 ? -19.586 -4.026 3.339 1.00 97.31 163 ARG A C 1
ATOM 1250 O O . ARG A 1 163 ? -18.862 -4.706 4.065 1.00 97.31 163 ARG A O 1
ATOM 1257 N N . ALA A 1 164 ? -20.065 -2.837 3.675 1.00 97.19 164 ALA A N 1
ATOM 1258 C CA . ALA A 1 164 ? -19.789 -2.187 4.944 1.00 97.19 164 ALA A CA 1
ATOM 1259 C C . ALA A 1 164 ? -21.019 -1.460 5.478 1.00 97.19 164 ALA A C 1
ATOM 1261 O O . ALA A 1 164 ? -21.835 -0.970 4.700 1.00 97.19 164 ALA A O 1
ATOM 1262 N N . SER A 1 165 ? -21.083 -1.319 6.794 1.00 96.62 165 SER A N 1
ATOM 1263 C CA . SER A 1 165 ? -21.945 -0.368 7.481 1.00 96.62 165 SER A CA 1
ATOM 1264 C C . SER A 1 165 ? -21.093 0.768 8.043 1.00 96.62 165 SER A C 1
ATOM 1266 O O . SER A 1 165 ? -19.926 0.586 8.400 1.00 96.62 165 SER A O 1
ATOM 1268 N N . VAL A 1 166 ? -21.657 1.970 8.082 1.00 95.00 166 VAL A N 1
ATOM 1269 C CA . VAL A 1 166 ? -21.014 3.171 8.613 1.00 95.00 166 VAL A CA 1
ATOM 1270 C C . VAL A 1 166 ? -21.992 3.846 9.553 1.00 95.00 166 VAL A C 1
ATOM 1272 O O . VAL A 1 166 ? -23.076 4.263 9.152 1.00 95.00 166 VAL A O 1
ATOM 1275 N N . THR A 1 167 ? -21.576 4.048 10.792 1.00 93.56 167 THR A N 1
ATOM 1276 C CA . THR A 1 167 ? -22.294 4.859 11.769 1.00 93.56 167 THR A CA 1
ATOM 1277 C C . THR A 1 167 ? -21.464 6.092 12.113 1.00 93.56 167 THR A C 1
ATOM 1279 O O . THR A 1 167 ? -20.231 6.086 12.051 1.00 93.56 167 THR A O 1
ATOM 1282 N N . ARG A 1 168 ? -22.135 7.198 12.440 1.00 91.06 168 ARG A N 1
ATOM 1283 C CA . ARG A 1 168 ? -21.494 8.436 12.899 1.00 91.06 168 ARG A CA 1
ATOM 1284 C C . ARG A 1 168 ? -22.106 8.857 14.217 1.00 91.06 168 ARG A C 1
ATOM 1286 O O . ARG A 1 168 ? -23.317 8.742 14.392 1.00 91.06 168 ARG A O 1
ATOM 1293 N N . GLY A 1 169 ? -21.286 9.384 15.119 1.00 86.94 169 GLY A N 1
ATOM 1294 C CA . GLY A 1 169 ? -21.829 9.964 16.339 1.00 86.94 169 GLY A CA 1
ATOM 1295 C C . GLY A 1 169 ? -22.569 11.274 16.078 1.00 86.94 169 GLY A C 1
ATOM 1296 O O . GLY A 1 169 ? -22.260 11.985 15.116 1.00 86.94 169 GLY A O 1
ATOM 1297 N N . PRO A 1 170 ? -23.533 11.620 16.942 1.00 83.50 170 PRO A N 1
ATOM 1298 C CA . PRO A 1 170 ? -24.284 12.860 16.821 1.00 83.50 170 PRO A CA 1
ATOM 1299 C C . PRO A 1 170 ? -23.434 14.083 17.203 1.00 83.50 170 PRO A C 1
ATOM 1301 O O . PRO A 1 170 ? -22.559 14.012 18.062 1.00 83.50 170 PRO A O 1
ATOM 1304 N N . GLY A 1 171 ? -23.736 15.242 16.619 1.00 83.69 171 GLY A N 1
ATOM 1305 C CA . GLY A 1 171 ? -23.177 16.532 17.040 1.00 83.69 171 GLY A CA 1
ATOM 1306 C C . GLY A 1 171 ? -22.120 17.135 16.109 1.00 83.69 171 GLY A C 1
ATOM 1307 O O . GLY A 1 171 ? -21.736 16.575 15.079 1.00 83.69 171 GLY A O 1
ATOM 1308 N N . PHE A 1 172 ? -21.668 18.336 16.477 1.00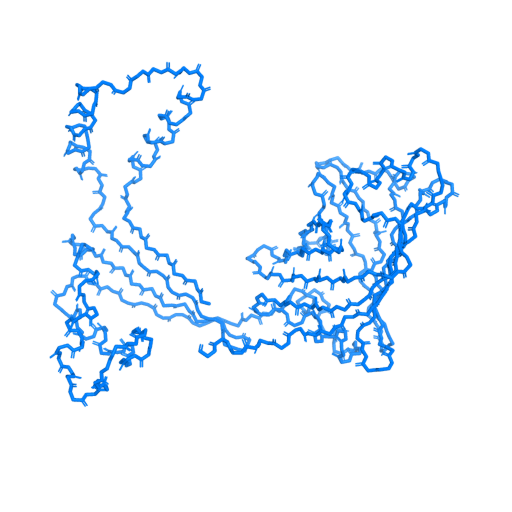 82.81 172 PHE A N 1
ATOM 1309 C CA . PHE A 1 172 ? -20.809 19.169 15.631 1.00 82.81 172 PHE A CA 1
ATOM 1310 C C . PHE A 1 172 ? -19.387 18.613 15.483 1.00 82.81 172 PHE A C 1
ATOM 1312 O O . PHE A 1 172 ? -18.873 18.534 14.370 1.00 82.81 172 PHE A O 1
ATOM 1319 N N . LEU A 1 173 ? -18.759 18.182 16.583 1.00 79.00 173 LEU A N 1
ATOM 1320 C CA . LEU A 1 173 ? -17.367 17.726 16.565 1.00 79.00 173 LEU A CA 1
ATOM 1321 C C . LEU A 1 173 ? -17.166 16.440 15.730 1.00 79.00 173 LEU A C 1
ATOM 1323 O O . LEU A 1 173 ? -16.294 16.458 14.858 1.00 79.00 173 LEU A O 1
ATOM 1327 N N . PRO A 1 174 ? -17.978 15.368 15.886 1.00 82.69 174 PRO A N 1
ATOM 1328 C CA . PRO A 1 174 ? -17.941 14.217 14.979 1.00 82.69 174 PRO A CA 1
ATOM 1329 C C . PRO A 1 174 ? -18.107 14.600 13.507 1.00 82.69 174 PRO A C 1
ATOM 1331 O O . PRO A 1 174 ? -17.392 14.092 12.644 1.00 82.69 174 PRO A O 1
ATOM 1334 N N . THR A 1 175 ? -19.009 15.543 13.221 1.00 84.06 175 THR A N 1
ATOM 1335 C CA . THR A 1 175 ? -19.270 16.025 11.860 1.00 84.06 175 THR A CA 1
ATOM 1336 C C . THR A 1 175 ? -18.056 16.749 11.278 1.00 84.06 175 THR A C 1
ATOM 1338 O O . THR A 1 175 ? -17.667 16.465 10.145 1.00 84.06 175 THR A O 1
ATOM 1341 N N . LEU A 1 176 ? -17.415 17.632 12.051 1.00 83.88 176 LEU A N 1
ATOM 1342 C CA . LEU A 1 176 ? -16.214 18.356 11.635 1.00 83.88 176 LEU A CA 1
ATOM 1343 C C . LEU A 1 176 ? -15.047 17.402 11.349 1.00 83.88 176 LEU A C 1
ATOM 1345 O O . LEU A 1 176 ? -14.408 17.512 10.304 1.00 83.88 176 LEU A O 1
ATOM 1349 N N . ILE A 1 177 ? -14.803 16.431 12.234 1.00 81.38 177 ILE A N 1
ATOM 1350 C CA . ILE A 1 177 ? -13.734 15.438 12.056 1.00 81.38 177 ILE A CA 1
ATOM 1351 C C . ILE A 1 177 ? -14.025 14.545 10.843 1.00 81.38 177 ILE A C 1
ATOM 1353 O O . ILE A 1 177 ? -13.136 14.296 10.028 1.00 81.38 177 ILE A O 1
ATOM 1357 N N . ALA A 1 178 ? -15.274 14.109 10.665 1.00 82.56 178 ALA A N 1
ATOM 1358 C CA . ALA A 1 178 ? -15.663 13.323 9.500 1.00 82.56 178 ALA A CA 1
ATOM 1359 C C . ALA A 1 178 ? -15.505 14.097 8.183 1.00 82.56 178 ALA A C 1
ATOM 1361 O O . ALA A 1 178 ? -15.125 13.501 7.176 1.00 82.56 178 ALA A O 1
ATOM 1362 N N . MET A 1 179 ? -15.754 15.411 8.173 1.00 84.25 179 MET A N 1
ATOM 1363 C CA . MET A 1 179 ? -15.460 16.263 7.015 1.00 84.25 179 MET A CA 1
ATOM 1364 C C . MET A 1 179 ? -13.953 16.382 6.768 1.00 84.25 179 MET A C 1
ATOM 1366 O O . MET A 1 179 ? -13.517 16.202 5.632 1.00 84.25 179 MET A O 1
ATOM 1370 N N . LEU A 1 180 ? -13.162 16.612 7.821 1.00 84.62 180 LEU A N 1
ATOM 1371 C CA . LEU A 1 180 ? -11.705 16.766 7.748 1.00 84.62 180 LEU A CA 1
ATOM 1372 C C . LEU A 1 180 ? -11.018 15.542 7.126 1.00 84.62 180 LEU A C 1
ATOM 1374 O O . LEU A 1 180 ? -10.190 15.684 6.229 1.00 84.62 180 LEU A O 1
ATOM 1378 N N . PHE A 1 181 ? -11.400 14.341 7.560 1.00 82.31 181 PHE A N 1
ATOM 1379 C CA . PHE A 1 181 ? -10.862 13.080 7.037 1.00 82.31 181 PHE A CA 1
ATOM 1380 C C . PHE A 1 181 ? -11.651 12.517 5.850 1.00 82.31 181 PHE A C 1
ATOM 1382 O O . PHE A 1 181 ? -11.315 11.454 5.329 1.00 82.31 181 PHE A O 1
ATOM 1389 N N . ARG A 1 182 ? -12.690 13.233 5.399 1.00 86.44 182 ARG A N 1
ATOM 1390 C CA . ARG A 1 182 ? -13.586 12.833 4.303 1.00 86.44 182 ARG A CA 1
ATOM 1391 C C . ARG A 1 182 ? -14.209 11.448 4.507 1.00 86.44 182 ARG A C 1
ATOM 1393 O O . ARG A 1 182 ? -14.473 10.748 3.529 1.00 86.44 182 ARG A O 1
ATOM 1400 N N . PHE A 1 183 ? -14.484 11.072 5.754 1.00 85.38 183 PHE A N 1
ATOM 1401 C CA . PHE A 1 183 ? -15.120 9.798 6.077 1.00 85.38 183 PHE A CA 1
ATOM 1402 C C . PHE A 1 183 ? -16.508 9.679 5.432 1.00 85.38 183 PHE A C 1
ATOM 1404 O O . PHE A 1 183 ? -17.171 10.700 5.225 1.00 85.38 183 PHE A O 1
ATOM 1411 N N . PRO A 1 184 ? -16.974 8.457 5.121 1.00 83.75 184 PRO A N 1
ATOM 1412 C CA . PRO A 1 184 ? -18.296 8.215 4.541 1.00 83.75 184 PRO A CA 1
ATOM 1413 C C . PRO A 1 184 ? -19.438 8.698 5.437 1.00 83.75 184 PRO A C 1
ATOM 1415 O O . PRO A 1 184 ? -19.288 8.767 6.661 1.00 83.75 184 PRO A O 1
ATOM 1418 N N . LYS A 1 185 ? -20.572 9.088 4.837 1.00 86.94 185 LYS A N 1
ATOM 1419 C CA . LYS A 1 185 ? -21.826 9.360 5.569 1.00 86.94 185 LYS A CA 1
ATOM 1420 C C . LYS A 1 185 ? -22.336 8.084 6.247 1.00 86.94 185 LYS A C 1
ATOM 1422 O O . LYS A 1 185 ? -21.965 6.991 5.835 1.00 86.94 185 LYS A O 1
ATOM 1427 N N . ALA A 1 186 ? -23.173 8.240 7.273 1.00 90.50 186 ALA A N 1
ATOM 1428 C CA . ALA A 1 186 ? -23.813 7.094 7.908 1.00 90.50 186 ALA A CA 1
ATOM 1429 C C . ALA A 1 186 ? -24.718 6.367 6.900 1.00 90.50 186 ALA A C 1
ATOM 1431 O O . ALA A 1 186 ? -25.475 7.017 6.175 1.00 90.50 186 ALA A O 1
ATOM 1432 N N . VAL A 1 187 ? -24.582 5.048 6.827 1.00 93.62 187 VAL A N 1
ATOM 1433 C CA . VAL A 1 187 ? -25.303 4.162 5.911 1.00 93.62 187 VAL A CA 1
ATOM 1434 C C . VAL A 1 187 ? -25.215 2.737 6.447 1.00 93.62 187 VAL A C 1
ATOM 1436 O O . VAL A 1 187 ? -24.129 2.284 6.804 1.00 93.62 187 VAL A O 1
ATOM 1439 N N . ASP A 1 188 ? -26.341 2.030 6.501 1.00 92.06 188 ASP A N 1
ATOM 1440 C CA . ASP A 1 188 ? -26.381 0.684 7.086 1.00 92.06 188 ASP A CA 1
ATOM 1441 C C . ASP A 1 188 ? -25.717 -0.364 6.192 1.00 92.06 188 ASP A C 1
ATOM 1443 O O . ASP A 1 188 ? -25.148 -1.329 6.693 1.00 92.06 188 ASP A O 1
ATOM 1447 N N . ASP A 1 189 ? -25.759 -0.170 4.873 1.00 95.25 189 ASP A N 1
ATOM 1448 C CA . ASP A 1 189 ? -25.166 -1.107 3.927 1.00 95.25 189 ASP A CA 1
ATOM 1449 C C . ASP A 1 189 ? -24.714 -0.411 2.633 1.00 95.25 189 ASP A C 1
ATOM 1451 O O . ASP A 1 189 ? -25.516 0.131 1.865 1.00 95.25 189 ASP A O 1
ATOM 1455 N N . VAL A 1 190 ? -23.406 -0.417 2.377 1.00 95.88 190 VAL A N 1
ATOM 1456 C CA . VAL A 1 190 ? -22.779 0.247 1.230 1.00 95.88 190 VAL A CA 1
ATOM 1457 C C . VAL A 1 190 ? -21.714 -0.636 0.587 1.00 95.88 190 VAL A C 1
ATOM 1459 O O . VAL A 1 190 ? -21.009 -1.384 1.261 1.00 95.88 190 VAL A O 1
ATOM 1462 N N . GLN A 1 191 ? -21.579 -0.553 -0.742 1.00 96.12 191 GLN A N 1
ATOM 1463 C CA . GLN A 1 191 ? -20.437 -1.166 -1.423 1.00 96.12 191 GLN A CA 1
ATOM 1464 C C . GLN A 1 191 ? -19.151 -0.461 -0.999 1.00 96.12 191 GLN A C 1
ATOM 1466 O O . GLN A 1 191 ? -19.067 0.771 -1.044 1.00 96.12 191 GLN A O 1
ATOM 1471 N N . VAL A 1 192 ? -18.158 -1.257 -0.617 1.00 96.94 192 VAL A N 1
ATOM 1472 C CA . VAL A 1 192 ? -16.828 -0.777 -0.260 1.00 96.94 192 VAL A CA 1
ATOM 1473 C C . VAL A 1 192 ? -15.788 -1.405 -1.173 1.00 96.94 192 VAL A C 1
ATOM 1475 O O . VAL A 1 192 ? -15.830 -2.595 -1.487 1.00 96.94 192 VAL A O 1
ATOM 1478 N N . GLU A 1 193 ? -14.843 -0.578 -1.587 1.00 97.19 193 GLU A N 1
ATOM 1479 C CA . GLU A 1 193 ? -13.645 -0.980 -2.296 1.00 97.19 193 GLU A CA 1
ATOM 1480 C C . GLU A 1 193 ? -12.422 -0.451 -1.555 1.00 97.19 193 GLU A C 1
ATOM 1482 O O . GLU A 1 193 ? -12.377 0.710 -1.149 1.00 97.19 193 GLU A O 1
ATOM 1487 N N . VAL A 1 194 ? -11.414 -1.302 -1.396 1.00 97.12 194 VAL A N 1
ATOM 1488 C CA . VAL A 1 194 ? -10.116 -0.931 -0.843 1.00 97.12 194 VAL A CA 1
ATOM 1489 C C . VAL A 1 194 ? -9.035 -1.307 -1.844 1.00 97.12 194 VAL A C 1
ATOM 1491 O O . VAL A 1 194 ? -8.791 -2.484 -2.103 1.00 97.12 194 VAL A O 1
ATOM 1494 N N . LEU A 1 195 ? -8.372 -0.297 -2.399 1.00 96.81 195 LEU A N 1
ATOM 1495 C CA . LEU A 1 195 ? -7.198 -0.466 -3.243 1.00 96.81 195 LEU A CA 1
ATOM 1496 C C . LEU A 1 195 ? -5.942 -0.233 -2.403 1.00 96.81 195 LEU A C 1
ATOM 1498 O O . LEU A 1 195 ? -5.667 0.895 -1.988 1.00 96.81 195 LEU A O 1
ATOM 1502 N N . LYS A 1 196 ? -5.165 -1.293 -2.179 1.00 96.12 196 LYS A N 1
ATOM 1503 C CA . LYS A 1 196 ? -3.867 -1.254 -1.500 1.00 96.12 196 LYS A CA 1
ATOM 1504 C C . LYS A 1 196 ? -2.758 -1.263 -2.547 1.00 96.12 196 LYS A C 1
ATOM 1506 O O . LYS A 1 196 ? -2.669 -2.181 -3.356 1.00 96.12 196 LYS A O 1
ATOM 1511 N N . THR A 1 197 ? -1.924 -0.230 -2.570 1.00 93.31 197 THR A N 1
ATOM 1512 C CA . THR A 1 197 ? -0.821 -0.099 -3.532 1.00 93.31 197 THR A CA 1
ATOM 1513 C C . THR A 1 197 ? 0.509 0.030 -2.813 1.00 93.31 197 THR A C 1
ATOM 1515 O O . THR A 1 197 ? 0.735 1.002 -2.094 1.00 93.31 197 THR A O 1
ATOM 1518 N N . SER A 1 198 ? 1.416 -0.908 -3.065 1.00 90.94 198 SER A N 1
ATOM 1519 C CA . SER A 1 198 ? 2.777 -0.862 -2.531 1.00 90.94 198 SER A CA 1
ATOM 1520 C C . SER A 1 198 ? 3.637 0.149 -3.283 1.00 90.94 198 SER A C 1
ATOM 1522 O O . SER A 1 198 ? 3.677 0.193 -4.513 1.00 90.94 198 SER A O 1
ATOM 1524 N N . THR A 1 199 ? 4.350 0.966 -2.522 1.00 87.31 199 THR A N 1
ATOM 1525 C CA . THR A 1 199 ? 5.236 2.038 -2.977 1.00 87.31 199 THR A CA 1
ATOM 1526 C C . THR A 1 199 ? 6.630 1.836 -2.372 1.00 87.31 199 THR A C 1
ATOM 1528 O O . THR A 1 199 ? 6.775 1.090 -1.405 1.00 87.31 199 THR A O 1
ATOM 1531 N N . PRO A 1 200 ? 7.678 2.508 -2.876 1.00 82.62 200 PRO A N 1
ATOM 1532 C CA . PRO A 1 200 ? 8.999 2.441 -2.247 1.00 82.62 200 PRO A CA 1
ATOM 1533 C C . PRO A 1 200 ? 9.026 2.917 -0.784 1.00 82.62 200 PRO A C 1
ATOM 1535 O O . PRO A 1 200 ? 9.872 2.469 -0.019 1.00 82.62 200 PRO A O 1
ATOM 1538 N N . ALA A 1 201 ? 8.110 3.811 -0.397 1.00 86.50 201 ALA A N 1
ATOM 1539 C CA . ALA A 1 201 ? 8.048 4.393 0.944 1.00 86.50 201 ALA A CA 1
ATOM 1540 C C . ALA A 1 201 ? 7.151 3.609 1.924 1.00 86.50 201 ALA A C 1
ATOM 1542 O O . ALA A 1 201 ? 7.147 3.910 3.115 1.00 86.50 201 ALA A O 1
ATOM 1543 N N . GLY A 1 202 ? 6.387 2.625 1.441 1.00 92.75 202 GLY A N 1
ATOM 1544 C CA . GLY A 1 202 ? 5.363 1.922 2.216 1.00 92.75 202 GLY A CA 1
ATOM 1545 C C . GLY A 1 202 ? 4.142 1.595 1.360 1.00 92.75 202 GLY A C 1
ATOM 1546 O O . GLY A 1 202 ? 4.295 1.244 0.195 1.00 92.75 202 GLY A O 1
ATOM 1547 N N . GLU A 1 203 ? 2.925 1.754 1.867 1.00 96.06 203 GLU A N 1
ATOM 1548 C CA . GLU A 1 203 ? 1.689 1.458 1.131 1.00 96.06 203 GLU A CA 1
ATOM 1549 C C . GLU A 1 203 ? 0.773 2.680 1.036 1.00 96.06 203 GLU A C 1
ATOM 1551 O O . GLU A 1 203 ? 0.739 3.530 1.916 1.00 96.06 203 GLU A O 1
ATOM 1556 N N . THR A 1 204 ? 0.013 2.783 -0.051 1.00 96.38 204 THR A N 1
ATOM 1557 C CA . THR A 1 204 ? -1.067 3.763 -0.209 1.00 96.38 204 THR A CA 1
ATOM 1558 C C . THR A 1 204 ? -2.383 3.023 -0.295 1.00 96.38 204 THR A C 1
ATOM 1560 O O . THR A 1 204 ? -2.539 2.137 -1.137 1.00 96.38 204 THR A O 1
ATOM 1563 N N . TRP A 1 205 ? -3.312 3.366 0.586 1.00 96.50 205 TRP A N 1
ATOM 1564 C CA . TRP A 1 205 ? -4.614 2.727 0.674 1.00 96.50 205 TRP A CA 1
ATOM 1565 C C . TRP A 1 205 ? -5.686 3.727 0.287 1.00 96.50 205 TRP A C 1
ATOM 1567 O O . TRP A 1 205 ? -5.829 4.776 0.913 1.00 96.50 205 TRP A O 1
ATOM 1577 N N . VAL A 1 206 ? -6.456 3.388 -0.739 1.00 96.31 206 VAL A N 1
ATOM 1578 C CA . VAL A 1 206 ? -7.628 4.151 -1.158 1.00 96.31 206 VAL A CA 1
ATOM 1579 C C . VAL A 1 206 ? -8.851 3.352 -0.754 1.00 96.31 206 VAL A C 1
ATOM 1581 O O . VAL A 1 206 ? -9.021 2.223 -1.204 1.00 96.31 206 VAL A O 1
ATOM 1584 N N . ARG A 1 207 ? -9.678 3.923 0.119 1.00 96.38 207 ARG A N 1
ATOM 1585 C CA . ARG A 1 207 ? -10.924 3.307 0.579 1.00 96.38 207 ARG A CA 1
ATOM 1586 C C . ARG A 1 207 ? -12.083 4.095 -0.006 1.00 96.38 207 ARG A C 1
ATOM 1588 O O . ARG A 1 207 ? -12.187 5.297 0.239 1.00 96.38 207 ARG A O 1
ATOM 1595 N N . THR A 1 208 ? -12.929 3.423 -0.771 1.00 95.75 208 THR A N 1
ATOM 1596 C CA . THR A 1 208 ? -14.058 4.004 -1.493 1.00 95.75 208 THR A CA 1
ATOM 1597 C C . THR A 1 208 ? -15.346 3.368 -0.998 1.00 95.75 208 THR A C 1
ATOM 1599 O O . THR A 1 208 ? -15.558 2.173 -1.156 1.00 95.75 208 THR A O 1
ATOM 1602 N N . PHE A 1 209 ? -16.205 4.183 -0.396 1.00 94.19 209 PHE A N 1
ATOM 1603 C CA . PHE A 1 209 ? -17.533 3.814 0.078 1.00 94.19 209 PHE A CA 1
ATOM 1604 C C . PHE A 1 209 ? -18.551 4.478 -0.849 1.00 94.19 209 PHE A C 1
ATOM 1606 O O . PHE A 1 209 ? -18.757 5.696 -0.793 1.00 94.19 209 PHE A O 1
ATOM 1613 N N . ALA A 1 210 ? -19.147 3.692 -1.747 1.00 91.06 210 ALA A N 1
ATOM 1614 C CA . ALA A 1 210 ? -19.904 4.192 -2.895 1.00 91.06 210 ALA A CA 1
ATOM 1615 C C . ALA A 1 210 ? -19.128 5.267 -3.691 1.00 91.06 210 ALA A C 1
ATOM 1617 O O . ALA A 1 210 ? -18.183 4.948 -4.402 1.00 91.06 210 ALA A O 1
ATOM 1618 N N . HIS A 1 211 ? -19.501 6.542 -3.563 1.00 88.50 211 HIS A N 1
ATOM 1619 C CA . HIS A 1 211 ? -18.892 7.658 -4.301 1.00 88.50 211 HIS A CA 1
ATOM 1620 C C . HIS A 1 211 ? -17.873 8.444 -3.462 1.00 88.50 211 HIS A C 1
ATOM 1622 O O . HIS A 1 211 ? -17.265 9.398 -3.950 1.00 88.50 211 HIS A O 1
ATOM 1628 N N . GLN A 1 212 ? -17.714 8.095 -2.181 1.00 90.56 212 GLN A N 1
ATOM 1629 C CA . GLN A 1 212 ? -16.860 8.820 -1.252 1.00 90.56 212 GLN A CA 1
ATOM 1630 C C . GLN A 1 212 ? -15.571 8.049 -0.990 1.00 90.56 212 GLN A C 1
ATOM 1632 O O . GLN A 1 212 ? -15.596 6.936 -0.471 1.00 90.56 212 GLN A O 1
ATOM 1637 N N . SER A 1 213 ? -14.444 8.681 -1.309 1.00 92.62 213 SER A N 1
ATOM 1638 C CA . SER A 1 213 ? -13.120 8.089 -1.143 1.00 92.62 213 SER A CA 1
ATOM 1639 C C . SER A 1 213 ? -12.266 8.883 -0.169 1.00 92.62 213 SER A C 1
ATOM 1641 O O . SER A 1 213 ? -12.281 10.118 -0.173 1.00 92.62 213 SER A O 1
ATOM 1643 N N . PHE A 1 214 ? -11.460 8.166 0.604 1.00 93.50 214 PHE A N 1
ATOM 1644 C CA . PHE A 1 214 ? -10.366 8.737 1.376 1.00 93.50 214 PHE A CA 1
ATOM 1645 C C . PHE A 1 214 ? -9.103 7.892 1.215 1.00 93.50 214 PHE A C 1
ATOM 1647 O O . PHE A 1 214 ? -9.154 6.706 0.883 1.00 93.50 214 PHE A O 1
ATOM 1654 N N . VAL A 1 215 ? -7.958 8.544 1.401 1.00 94.19 215 VAL A N 1
ATOM 1655 C CA . VAL A 1 215 ? -6.639 7.973 1.130 1.00 94.19 215 VAL A CA 1
ATOM 1656 C C . VAL A 1 215 ? -5.794 8.054 2.386 1.00 94.19 215 VAL A C 1
ATOM 1658 O O . VAL A 1 215 ? -5.776 9.092 3.052 1.00 94.19 215 VAL A O 1
ATOM 1661 N N . SER A 1 216 ? -5.074 6.978 2.675 1.00 95.00 216 SER A N 1
ATOM 1662 C CA . SER A 1 216 ? -4.019 6.971 3.677 1.00 95.00 216 SER A CA 1
ATOM 1663 C C . SER A 1 216 ? -2.720 6.422 3.115 1.00 95.00 216 SER A C 1
ATOM 1665 O O . SER A 1 216 ? -2.695 5.720 2.102 1.00 95.00 216 SER A O 1
ATOM 1667 N N . HIS A 1 217 ? -1.625 6.780 3.775 1.00 96.44 217 HIS A N 1
ATOM 1668 C CA . HIS A 1 217 ? -0.296 6.290 3.445 1.00 96.44 217 HIS A CA 1
ATOM 1669 C C . HIS A 1 217 ? 0.310 5.633 4.673 1.00 96.44 217 HIS A C 1
ATOM 1671 O O . HIS A 1 217 ? 0.466 6.290 5.700 1.00 96.44 217 HIS A O 1
ATOM 1677 N N . LEU A 1 218 ? 0.648 4.357 4.555 1.00 97.00 218 LEU A N 1
ATOM 1678 C CA . LEU A 1 218 ? 1.263 3.577 5.609 1.00 97.00 218 LEU A CA 1
ATOM 1679 C C . LEU A 1 218 ? 2.761 3.461 5.351 1.00 97.00 218 LEU A C 1
ATOM 1681 O O . LEU A 1 218 ? 3.175 3.266 4.212 1.00 97.00 218 LEU A O 1
ATOM 1685 N N . ALA A 1 219 ? 3.574 3.560 6.394 1.00 95.69 219 ALA A N 1
ATOM 1686 C CA . ALA A 1 219 ? 5.022 3.407 6.296 1.00 95.69 219 ALA A CA 1
ATOM 1687 C C . ALA A 1 219 ? 5.592 2.793 7.576 1.00 95.69 219 ALA A C 1
ATOM 1689 O O . ALA A 1 219 ? 5.050 2.977 8.664 1.00 95.69 219 ALA A O 1
ATOM 1690 N N . THR A 1 220 ? 6.719 2.095 7.464 1.00 93.81 220 THR A N 1
ATOM 1691 C CA . THR A 1 220 ? 7.494 1.667 8.635 1.00 93.81 220 THR A CA 1
ATOM 1692 C C . THR A 1 220 ? 8.544 2.723 8.943 1.00 93.81 220 THR A C 1
ATOM 1694 O O . THR A 1 220 ? 9.317 3.113 8.069 1.00 93.81 220 THR A O 1
ATOM 1697 N N . THR A 1 221 ? 8.594 3.163 10.195 1.00 90.44 221 THR A N 1
ATOM 1698 C CA . THR A 1 221 ? 9.611 4.082 10.716 1.00 90.44 221 THR A CA 1
ATOM 1699 C C . THR A 1 221 ? 10.394 3.403 11.844 1.00 90.44 221 THR A C 1
ATOM 1701 O O . THR A 1 221 ? 9.933 2.383 12.364 1.00 90.44 221 THR A O 1
ATOM 1704 N N . PRO A 1 222 ? 11.535 3.962 12.288 1.00 86.62 222 PRO A N 1
ATOM 1705 C CA . PRO A 1 222 ? 12.240 3.455 13.469 1.00 86.62 222 PRO A CA 1
ATOM 1706 C C . PRO A 1 222 ? 11.369 3.401 14.736 1.00 86.62 222 PRO A C 1
ATOM 1708 O O . PRO A 1 222 ? 11.595 2.567 15.602 1.00 86.62 222 PRO A O 1
ATOM 1711 N N . ASN A 1 223 ? 10.340 4.253 14.819 1.00 84.94 223 ASN A N 1
ATOM 1712 C CA . ASN A 1 223 ? 9.424 4.347 15.960 1.00 84.94 223 ASN A CA 1
ATOM 1713 C C . ASN A 1 223 ? 8.163 3.477 15.800 1.00 84.94 223 ASN A C 1
ATOM 1715 O O . ASN A 1 223 ? 7.209 3.630 16.562 1.00 84.94 223 ASN A O 1
ATOM 1719 N N . GLY A 1 224 ? 8.130 2.605 14.791 1.00 90.56 224 GLY A N 1
ATOM 1720 C CA . GLY A 1 224 ? 6.995 1.742 14.476 1.00 90.56 224 GLY A CA 1
ATOM 1721 C C . GLY A 1 224 ? 6.296 2.106 13.170 1.00 90.56 224 GLY A C 1
ATOM 1722 O O . GLY A 1 224 ? 6.752 2.956 12.395 1.00 90.56 224 GLY A O 1
ATOM 1723 N N . MET A 1 225 ? 5.187 1.424 12.906 1.00 95.25 225 MET A N 1
ATOM 1724 C CA . MET A 1 225 ? 4.373 1.659 11.721 1.00 95.25 225 MET A CA 1
ATOM 1725 C C . MET A 1 225 ? 3.511 2.903 11.894 1.00 95.25 225 MET A C 1
ATOM 1727 O O . MET A 1 225 ? 2.957 3.153 12.963 1.00 95.25 225 MET A O 1
ATOM 1731 N N . THR A 1 226 ? 3.410 3.701 10.841 1.00 95.69 226 THR A N 1
ATOM 1732 C CA . THR A 1 226 ? 2.604 4.915 10.827 1.00 95.69 226 THR A CA 1
ATOM 1733 C C . THR A 1 226 ? 1.577 4.863 9.713 1.00 95.69 226 THR A C 1
ATOM 1735 O O . THR A 1 226 ? 1.817 4.254 8.674 1.00 95.69 226 THR A O 1
ATOM 1738 N N . GLU A 1 227 ? 0.441 5.519 9.926 1.00 96.00 227 GLU A N 1
ATOM 1739 C CA . GLU A 1 227 ? -0.575 5.775 8.913 1.00 96.00 227 GLU A CA 1
ATOM 1740 C C . GLU A 1 227 ? -0.869 7.275 8.857 1.00 96.00 227 GLU A C 1
ATOM 1742 O O . GLU A 1 227 ? -1.200 7.911 9.860 1.00 96.00 227 GLU A O 1
ATOM 1747 N N . ARG A 1 228 ? -0.723 7.862 7.670 1.00 94.19 228 ARG A N 1
ATOM 1748 C CA . ARG A 1 228 ? -0.895 9.293 7.428 1.00 94.19 228 ARG A CA 1
ATOM 1749 C C . ARG A 1 228 ? -2.157 9.577 6.625 1.00 94.19 228 ARG A C 1
ATOM 1751 O O . ARG A 1 228 ? -2.322 9.054 5.525 1.00 94.19 228 ARG A O 1
ATOM 1758 N N . PHE A 1 229 ? -2.970 10.500 7.128 1.00 91.44 229 PHE A N 1
ATOM 1759 C CA . PHE A 1 229 ? -4.148 11.072 6.483 1.00 91.44 229 PHE A CA 1
ATOM 1760 C C . PHE A 1 229 ? -3.970 12.590 6.349 1.00 91.44 229 PHE A C 1
ATOM 1762 O O . PHE A 1 229 ? -4.095 13.340 7.319 1.00 91.44 229 PHE A O 1
ATOM 1769 N N . GLY A 1 230 ? -3.659 13.069 5.143 1.00 88.50 230 GLY A N 1
ATOM 1770 C CA . GLY A 1 230 ? -3.369 14.490 4.930 1.00 88.50 230 GLY A CA 1
ATOM 1771 C C . GLY A 1 230 ? -2.193 14.964 5.796 1.00 88.50 230 GLY A C 1
ATOM 1772 O O . GLY A 1 230 ? -1.080 14.451 5.653 1.00 88.50 230 GLY A O 1
ATOM 1773 N N . LEU A 1 231 ? -2.445 15.933 6.681 1.00 89.56 231 LEU A N 1
ATOM 1774 C CA . LEU A 1 231 ? -1.464 16.486 7.628 1.00 89.56 231 LEU A CA 1
ATOM 1775 C C . LEU A 1 231 ? -1.302 15.649 8.906 1.00 89.56 231 LEU A C 1
ATOM 1777 O O . LEU A 1 231 ? -0.364 15.885 9.665 1.00 89.56 231 LEU A O 1
ATOM 1781 N N . PHE A 1 232 ? -2.198 14.693 9.155 1.00 91.94 232 PHE A N 1
ATOM 1782 C CA . PHE A 1 232 ? -2.205 13.899 10.378 1.00 91.94 232 PHE A CA 1
ATOM 1783 C C . PHE A 1 232 ? -1.461 12.589 10.173 1.00 91.94 232 PHE A C 1
ATOM 1785 O O . PHE A 1 232 ? -1.760 11.856 9.236 1.00 91.94 232 PHE A O 1
ATOM 1792 N N . THR A 1 233 ? -0.517 12.284 11.055 1.00 94.06 233 THR A N 1
ATOM 1793 C CA . THR A 1 233 ? 0.215 11.013 11.063 1.00 94.06 233 THR A CA 1
ATOM 1794 C C . THR A 1 233 ? -0.016 10.310 12.385 1.00 94.06 233 THR A C 1
ATOM 1796 O O . THR A 1 233 ? 0.242 10.885 13.441 1.00 94.06 233 THR A O 1
ATOM 1799 N N . PHE A 1 234 ? -0.474 9.068 12.328 1.00 93.25 234 PHE A N 1
ATOM 1800 C CA . PHE A 1 234 ? -0.759 8.238 13.488 1.00 93.25 234 PHE A CA 1
ATOM 1801 C C . PHE A 1 234 ? 0.257 7.109 13.576 1.00 93.25 234 PHE A C 1
ATOM 1803 O O . PHE A 1 234 ? 0.509 6.436 12.583 1.00 93.25 234 PHE A O 1
ATOM 1810 N N . THR A 1 235 ? 0.833 6.884 14.751 1.00 94.56 235 THR A N 1
ATOM 1811 C CA . THR A 1 235 ? 1.665 5.706 15.018 1.00 94.56 235 THR A CA 1
ATOM 1812 C C . THR A 1 235 ? 0.763 4.566 15.467 1.00 94.56 235 THR A C 1
ATOM 1814 O O . THR A 1 235 ? 0.032 4.709 16.449 1.00 94.56 235 THR A O 1
ATOM 1817 N N . LEU A 1 236 ? 0.822 3.446 14.756 1.00 94.38 236 LEU A N 1
ATOM 1818 C CA . LEU A 1 236 ? 0.010 2.259 14.984 1.00 94.38 236 LEU A CA 1
ATOM 1819 C C . LEU A 1 236 ? 0.780 1.259 15.846 1.00 94.38 236 LEU A C 1
ATOM 1821 O O . LEU A 1 236 ? 1.942 0.958 15.577 1.00 94.38 236 LEU A O 1
ATOM 1825 N N . GLY A 1 237 ? 0.132 0.732 16.881 1.00 92.62 237 GLY A N 1
ATOM 1826 C CA . GLY A 1 237 ? 0.670 -0.378 17.661 1.00 92.62 237 GLY A CA 1
ATOM 1827 C C . GLY A 1 237 ? 0.031 -1.681 17.221 1.00 92.62 237 GLY A C 1
ATOM 1828 O O . GLY A 1 237 ? -0.986 -2.040 17.800 1.00 92.62 237 GLY A O 1
ATOM 1829 N N . LEU A 1 238 ? 0.604 -2.352 16.217 1.00 94.69 238 LEU A N 1
ATOM 1830 C CA . LEU A 1 238 ? 0.071 -3.622 15.724 1.00 94.69 238 LEU A CA 1
ATOM 1831 C C . LEU A 1 238 ? 0.231 -4.731 16.779 1.00 94.69 238 LEU A C 1
ATOM 1833 O O . LEU A 1 238 ? 1.331 -4.951 17.285 1.00 94.69 238 LEU A O 1
ATOM 1837 N N . THR A 1 239 ? -0.849 -5.455 17.049 1.00 95.38 239 THR A N 1
ATOM 1838 C CA . THR A 1 239 ? -0.893 -6.618 17.940 1.00 95.38 239 THR A CA 1
ATOM 1839 C C . THR A 1 239 ? -1.493 -7.795 17.164 1.00 95.38 239 THR A C 1
ATOM 1841 O O . THR A 1 239 ? -2.719 -7.883 17.055 1.00 95.38 239 THR A O 1
ATOM 1844 N N . PRO A 1 240 ? -0.660 -8.661 16.561 1.00 96.81 240 PRO A N 1
ATOM 1845 C CA . PRO A 1 240 ? -1.136 -9.858 15.880 1.00 96.81 240 PRO A CA 1
ATOM 1846 C C . PRO A 1 240 ? -1.466 -10.970 16.884 1.00 96.81 240 PRO A C 1
ATOM 1848 O O . PRO A 1 240 ? -0.735 -11.188 17.850 1.00 96.81 240 PRO A O 1
ATOM 1851 N N . THR A 1 241 ? -2.549 -11.690 16.617 1.00 96.88 241 THR A N 1
ATOM 1852 C CA . THR A 1 241 ? -2.951 -12.932 17.293 1.00 96.88 241 THR A CA 1
ATOM 1853 C C . THR A 1 241 ? -3.444 -13.929 16.243 1.00 96.88 241 THR A C 1
ATOM 1855 O O . THR A 1 241 ? -3.567 -13.584 15.068 1.00 96.88 241 THR A O 1
ATOM 1858 N N . ASP A 1 242 ? -3.730 -15.158 16.652 1.00 96.00 242 ASP A N 1
ATOM 1859 C CA . ASP A 1 242 ? -4.307 -16.200 15.800 1.00 96.00 242 ASP A CA 1
ATOM 1860 C C . ASP A 1 242 ? -5.788 -15.975 15.471 1.00 96.00 242 ASP A C 1
ATOM 1862 O O . ASP A 1 242 ? -6.314 -16.591 14.547 1.00 96.00 242 ASP A O 1
ATOM 1866 N N . GLU A 1 243 ? -6.445 -15.042 16.162 1.00 95.50 243 GLU A N 1
ATOM 1867 C CA . GLU A 1 243 ? -7.845 -14.678 15.929 1.00 95.50 243 GLU A CA 1
ATOM 1868 C C . GLU A 1 243 ? -7.997 -13.360 15.158 1.00 95.50 243 GLU A C 1
ATOM 1870 O O . GLU A 1 243 ? -8.932 -13.187 14.369 1.00 95.50 243 GLU A O 1
ATOM 1875 N N . HIS A 1 244 ? -7.101 -12.401 15.402 1.00 95.88 244 HIS A N 1
ATOM 1876 C CA . HIS A 1 244 ? -7.255 -11.032 14.922 1.00 95.88 244 HIS A CA 1
ATOM 1877 C C . HIS A 1 244 ? -5.940 -10.253 14.807 1.00 95.88 244 HIS A C 1
ATOM 1879 O O . HIS A 1 244 ? -4.946 -10.546 15.475 1.00 95.88 244 HIS A O 1
ATOM 1885 N N . LEU A 1 245 ? -5.970 -9.180 14.014 1.00 97.50 245 LEU A N 1
ATOM 1886 C CA . LEU A 1 245 ? -4.967 -8.118 14.019 1.00 97.50 245 LEU A CA 1
ATOM 1887 C C . LEU A 1 245 ? -5.591 -6.842 14.586 1.00 97.50 245 LEU A C 1
ATOM 1889 O O . LEU A 1 245 ? -6.460 -6.240 13.958 1.00 97.50 245 LEU A O 1
ATOM 1893 N N . ALA A 1 246 ? -5.135 -6.413 15.761 1.00 96.25 246 ALA A N 1
ATOM 1894 C CA . ALA A 1 246 ? -5.519 -5.125 16.334 1.00 96.25 246 ALA A CA 1
ATOM 1895 C C . ALA A 1 246 ? -4.434 -4.084 16.061 1.00 96.25 246 ALA A C 1
ATOM 1897 O O . ALA A 1 246 ? -3.244 -4.389 16.129 1.00 96.25 246 ALA A O 1
ATOM 1898 N N . TYR A 1 247 ? -4.814 -2.842 15.779 1.00 93.56 247 TYR A N 1
ATOM 1899 C CA . TYR A 1 247 ? -3.842 -1.767 15.568 1.00 93.56 247 TYR A CA 1
ATOM 1900 C C . TYR A 1 247 ? -4.300 -0.421 16.127 1.00 93.56 247 TYR A C 1
ATOM 1902 O O . TYR A 1 247 ? -4.564 0.521 15.374 1.00 93.56 247 TYR A O 1
ATOM 1910 N N . PRO A 1 248 ? -4.360 -0.300 17.468 1.00 91.81 248 PRO A N 1
ATOM 1911 C CA . PRO A 1 248 ? -4.680 0.951 18.134 1.00 91.81 248 PRO A CA 1
ATOM 1912 C C . PRO A 1 248 ? -3.672 2.059 17.821 1.00 91.81 248 PRO A C 1
ATOM 1914 O O . PRO A 1 248 ? 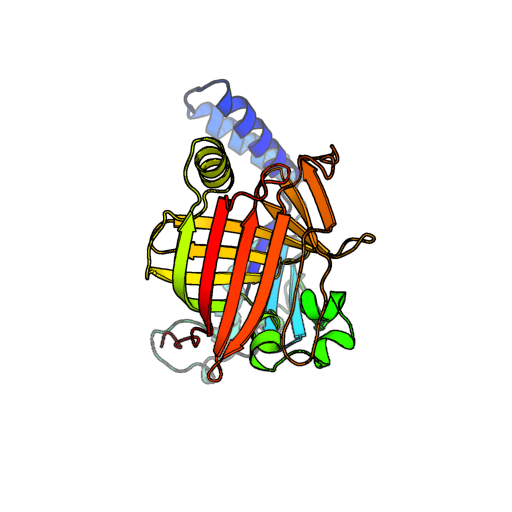-2.460 1.835 17.706 1.00 91.81 248 PRO A O 1
ATOM 1917 N N . VAL A 1 249 ? -4.170 3.293 17.787 1.00 91.38 249 VAL A N 1
ATOM 1918 C CA . VAL A 1 249 ? -3.330 4.491 17.666 1.00 91.38 249 VAL A CA 1
ATOM 1919 C C . VAL A 1 249 ? -2.601 4.756 18.985 1.00 91.38 249 VAL A C 1
ATOM 1921 O O . VAL A 1 249 ? -3.211 4.965 20.033 1.00 91.38 249 VAL A O 1
ATOM 1924 N N . ARG A 1 250 ? -1.266 4.769 18.936 1.00 90.88 250 ARG A N 1
ATOM 1925 C CA . ARG A 1 250 ? -0.384 5.006 20.092 1.00 90.88 250 ARG A CA 1
ATOM 1926 C C . ARG A 1 250 ? 0.007 6.472 20.247 1.00 90.88 250 ARG A C 1
ATOM 1928 O O . ARG A 1 250 ? 0.130 6.959 21.370 1.00 90.88 250 ARG A O 1
ATOM 1935 N N . ALA A 1 251 ? 0.196 7.166 19.131 1.00 91.25 251 ALA A N 1
ATOM 1936 C CA . ALA A 1 251 ? 0.568 8.574 19.080 1.00 91.25 251 ALA A CA 1
ATOM 1937 C C . ALA A 1 251 ? 0.027 9.217 17.800 1.00 91.25 251 ALA A C 1
ATOM 1939 O O . ALA A 1 251 ? -0.233 8.523 16.817 1.00 91.25 251 ALA A O 1
ATOM 1940 N N . ALA A 1 252 ? -0.106 10.541 17.801 1.00 92.25 252 ALA A N 1
ATOM 1941 C CA . ALA A 1 252 ? -0.544 11.303 16.641 1.00 92.25 252 ALA A CA 1
ATOM 1942 C C . ALA A 1 252 ? 0.286 12.580 16.486 1.00 92.25 252 ALA A C 1
ATOM 1944 O O . ALA A 1 252 ? 0.723 13.168 17.474 1.00 92.25 252 ALA A O 1
ATOM 1945 N N . HIS A 1 253 ? 0.482 13.014 15.247 1.00 92.31 253 HIS A N 1
ATOM 1946 C CA . HIS A 1 253 ? 1.192 14.236 14.884 1.00 92.31 253 HIS A CA 1
ATOM 1947 C C . HIS A 1 253 ? 0.388 15.001 13.835 1.00 92.31 253 HIS A C 1
ATOM 1949 O O . HIS A 1 253 ? -0.238 14.387 12.971 1.00 92.31 253 HIS A O 1
ATOM 1955 N N . MET A 1 254 ? 0.438 16.329 13.887 1.00 92.25 254 MET A N 1
ATOM 1956 C CA . MET A 1 254 ? -0.019 17.212 12.817 1.00 92.25 254 MET A CA 1
ATOM 1957 C C . MET A 1 254 ? 1.214 17.875 12.196 1.00 92.25 254 MET A C 1
ATOM 1959 O O . MET A 1 254 ? 1.803 18.789 12.775 1.00 92.25 254 MET A O 1
ATOM 1963 N N . GLY A 1 255 ? 1.648 17.377 11.039 1.00 88.81 255 GLY A N 1
ATOM 1964 C CA . GLY A 1 255 ? 2.957 17.719 10.482 1.00 88.81 255 GLY A CA 1
ATOM 1965 C C . GLY A 1 255 ? 4.082 17.384 11.479 1.00 88.81 255 GLY A C 1
ATOM 1966 O O . GLY A 1 255 ? 4.134 16.247 11.948 1.00 88.81 255 GLY A O 1
ATOM 1967 N N . PRO A 1 256 ? 4.968 18.336 11.831 1.00 87.88 256 PRO A N 1
ATOM 1968 C CA . PRO A 1 256 ? 6.042 18.103 12.799 1.00 87.88 256 PRO A CA 1
ATOM 1969 C C . PRO A 1 256 ? 5.589 18.189 14.269 1.00 87.88 256 PRO A C 1
ATOM 1971 O O . PRO A 1 256 ? 6.382 17.909 15.163 1.00 87.88 256 PRO A O 1
ATOM 1974 N N . ILE A 1 257 ? 4.345 18.602 14.545 1.00 92.31 257 ILE A N 1
ATOM 1975 C CA . ILE A 1 257 ? 3.881 18.899 15.906 1.00 92.31 257 ILE A CA 1
ATOM 1976 C C . ILE A 1 257 ? 3.204 17.656 16.505 1.00 92.31 257 ILE A C 1
ATOM 1978 O O . ILE A 1 257 ? 2.199 17.197 15.951 1.00 92.31 257 ILE A O 1
ATOM 1982 N N . PRO A 1 258 ? 3.688 17.110 17.637 1.00 92.44 258 PRO A N 1
ATOM 1983 C CA . PRO A 1 258 ? 3.010 16.016 18.321 1.00 92.44 258 PRO A CA 1
ATOM 1984 C C . PRO A 1 258 ? 1.672 16.491 18.897 1.00 92.44 258 PRO A C 1
ATOM 1986 O O . PRO A 1 258 ? 1.584 17.540 19.535 1.00 92.44 258 PRO A O 1
ATOM 1989 N N . ILE A 1 259 ? 0.621 15.702 18.692 1.00 90.44 259 ILE A N 1
ATOM 1990 C CA . ILE A 1 259 ? -0.703 15.955 19.259 1.00 90.44 259 ILE A CA 1
ATOM 1991 C C . ILE A 1 259 ? -0.729 15.347 20.668 1.00 90.44 259 ILE A C 1
ATOM 1993 O O . ILE A 1 259 ? -0.494 14.143 20.819 1.00 90.44 259 ILE A O 1
ATOM 1997 N N . PRO A 1 260 ? -1.039 16.130 21.719 1.00 87.69 260 PRO A N 1
ATOM 1998 C CA . PRO A 1 260 ? -1.179 15.598 23.069 1.00 87.69 260 PRO A CA 1
ATOM 1999 C C . PRO A 1 260 ? -2.195 14.454 23.115 1.00 87.69 260 PRO A C 1
ATOM 2001 O O . PRO A 1 260 ? -3.258 14.540 22.504 1.00 87.69 260 PRO A O 1
ATOM 2004 N N . ARG A 1 261 ? -1.933 13.407 23.910 1.00 82.25 261 ARG A N 1
ATOM 2005 C CA . ARG A 1 261 ? -2.827 12.231 24.004 1.00 82.25 261 ARG A CA 1
ATOM 2006 C C . ARG A 1 261 ? -4.278 12.586 24.350 1.00 82.25 261 ARG A C 1
ATOM 2008 O O . ARG A 1 261 ? -5.185 11.923 23.872 1.00 82.25 261 ARG A O 1
ATOM 2015 N N . ARG A 1 262 ? -4.502 13.659 25.119 1.00 82.88 262 ARG A N 1
ATOM 2016 C CA . ARG A 1 262 ? -5.843 14.174 25.466 1.00 82.88 262 ARG A CA 1
ATOM 2017 C C . ARG A 1 262 ? -6.613 14.779 24.282 1.00 82.88 262 ARG A C 1
ATOM 2019 O O . ARG A 1 262 ? -7.801 15.033 24.415 1.00 82.88 262 ARG A O 1
ATOM 2026 N N . LEU A 1 263 ? -5.945 15.049 23.163 1.00 82.06 263 LEU A N 1
ATOM 2027 C CA . LEU A 1 263 ? -6.523 15.616 21.939 1.00 82.06 263 LEU A CA 1
ATOM 2028 C C . LEU A 1 263 ? -6.448 14.649 20.749 1.00 82.06 263 LEU A C 1
ATOM 2030 O O . LEU A 1 263 ? -7.069 14.902 19.720 1.00 82.06 263 LEU A O 1
ATOM 2034 N N . SER A 1 264 ? -5.717 13.539 20.879 1.00 79.94 264 SER A N 1
ATOM 2035 C CA . SER A 1 264 ? -5.610 12.538 19.820 1.00 79.94 264 SER A CA 1
ATOM 2036 C C . SER A 1 264 ? -6.875 11.684 19.761 1.00 79.94 264 SER A C 1
ATOM 2038 O O . SER A 1 264 ? -7.202 11.070 20.774 1.00 79.94 264 SER A O 1
ATOM 2040 N N . PRO A 1 265 ? -7.555 11.558 18.609 1.00 78.19 265 PRO A N 1
ATOM 2041 C CA . PRO A 1 265 ? -8.661 10.617 18.483 1.00 78.19 265 PRO A CA 1
ATOM 2042 C C . PRO A 1 265 ? -8.200 9.208 18.869 1.00 78.19 265 PRO A C 1
ATOM 2044 O O . PRO A 1 265 ? -7.082 8.794 18.546 1.00 78.19 265 PRO A O 1
ATOM 2047 N N . GLN A 1 266 ? -9.063 8.497 19.589 1.00 85.06 266 GLN A N 1
ATOM 2048 C CA . GLN A 1 266 ? -8.867 7.082 19.866 1.00 85.06 266 GLN A CA 1
ATOM 2049 C C . GLN A 1 266 ? -9.345 6.317 18.641 1.00 85.06 266 GLN A C 1
ATOM 2051 O O . GLN A 1 266 ? -10.456 6.548 18.170 1.00 85.06 266 GLN A O 1
ATOM 2056 N N . SER A 1 267 ? -8.487 5.461 18.104 1.00 87.12 267 SER A N 1
ATOM 2057 C CA . SER A 1 267 ? -8.827 4.589 16.989 1.00 87.12 267 SER A CA 1
ATOM 2058 C C . SER A 1 267 ? -8.607 3.164 17.434 1.00 87.12 267 SER A C 1
ATOM 2060 O O . SER A 1 267 ? -7.463 2.788 17.692 1.00 87.12 267 SER A O 1
ATOM 2062 N N . ASP A 1 268 ? -9.687 2.401 17.472 1.00 86.88 268 ASP A N 1
ATOM 2063 C CA . ASP A 1 268 ? -9.668 0.963 17.668 1.00 86.88 268 ASP A CA 1
ATOM 2064 C C . ASP A 1 268 ? -9.966 0.340 16.313 1.00 86.88 268 ASP A C 1
ATOM 2066 O O . ASP A 1 268 ? -11.058 0.496 15.768 1.00 86.88 268 ASP A O 1
ATOM 2070 N N . ALA A 1 269 ? -8.947 -0.274 15.724 1.00 94.00 269 ALA A N 1
ATOM 2071 C CA . ALA A 1 269 ? -9.061 -0.969 14.459 1.00 94.00 269 ALA A CA 1
ATOM 2072 C C . ALA A 1 269 ? -8.739 -2.440 14.685 1.00 94.00 269 ALA A C 1
ATOM 2074 O O . ALA A 1 269 ? -7.712 -2.771 15.289 1.00 94.00 269 ALA A O 1
ATOM 2075 N N . LEU A 1 270 ? -9.645 -3.289 14.224 1.00 97.00 270 LEU A N 1
ATOM 2076 C CA . LEU A 1 270 ? -9.611 -4.724 14.396 1.00 97.00 270 LEU A CA 1
ATOM 2077 C C . LEU A 1 270 ? -9.890 -5.388 13.051 1.00 97.00 270 LEU A C 1
ATOM 2079 O O . LEU A 1 270 ? -10.872 -5.081 12.376 1.00 97.00 270 LEU A O 1
ATOM 2083 N N . GLU A 1 271 ? -9.036 -6.325 12.677 1.00 97.94 271 GLU A N 1
ATOM 2084 C CA . GLU A 1 271 ? -9.234 -7.186 11.520 1.00 97.94 271 GLU A CA 1
ATOM 2085 C C . GLU A 1 271 ? -9.371 -8.631 11.993 1.00 97.94 271 GLU A C 1
ATOM 2087 O O . GLU A 1 271 ? -8.551 -9.115 12.769 1.00 97.94 271 GLU A O 1
ATOM 2092 N N . THR A 1 272 ? -10.419 -9.312 11.540 1.00 97.75 272 THR A N 1
ATOM 2093 C CA . THR A 1 272 ? -10.782 -10.677 11.952 1.00 97.75 272 THR A CA 1
ATOM 2094 C C . THR A 1 272 ? -11.177 -11.507 10.739 1.00 97.75 272 THR A C 1
ATOM 2096 O O . THR A 1 272 ? -11.298 -10.994 9.621 1.00 97.75 272 THR A O 1
ATOM 2099 N N . VAL A 1 273 ? -11.415 -12.797 10.962 1.00 97.12 273 VAL A N 1
ATOM 2100 C CA . VAL A 1 273 ? -12.034 -13.676 9.971 1.00 97.12 273 VAL A CA 1
ATOM 2101 C C . VAL A 1 273 ? -13.383 -14.142 10.482 1.00 97.12 273 VAL A C 1
ATOM 2103 O O . VAL A 1 273 ? -13.494 -14.667 11.585 1.00 97.12 273 VAL A O 1
ATOM 2106 N N . GLN A 1 274 ? -14.417 -13.966 9.664 1.00 95.44 274 GLN A N 1
ATOM 2107 C CA . GLN A 1 274 ? -15.752 -14.497 9.932 1.00 95.44 274 GLN A CA 1
ATOM 2108 C C . GLN A 1 274 ? -16.282 -15.137 8.652 1.00 95.44 274 GLN A C 1
ATOM 2110 O O . GLN A 1 274 ? -16.188 -14.551 7.574 1.00 95.44 274 GLN A O 1
ATOM 2115 N N . ASN A 1 275 ? -16.818 -16.356 8.751 1.00 92.62 275 ASN A N 1
ATOM 2116 C CA . ASN A 1 275 ? -17.342 -17.110 7.604 1.00 92.62 275 ASN A CA 1
ATOM 2117 C C . ASN A 1 275 ? -16.350 -17.212 6.419 1.00 92.62 275 ASN A C 1
ATOM 2119 O O . ASN A 1 275 ? -16.753 -17.100 5.260 1.00 92.62 275 ASN A O 1
ATOM 2123 N N . GLY A 1 276 ? -15.049 -17.365 6.708 1.00 91.25 276 GLY A N 1
ATOM 2124 C CA . GLY A 1 276 ? -13.985 -17.450 5.695 1.00 91.25 276 GLY A CA 1
ATOM 2125 C C . GLY A 1 276 ? -13.747 -16.152 4.913 1.00 91.25 276 GLY A C 1
ATOM 2126 O O . GLY A 1 276 ? -13.262 -16.186 3.785 1.00 91.25 276 GLY A O 1
ATOM 2127 N N . ARG A 1 277 ? -14.150 -14.998 5.460 1.00 94.19 277 ARG A N 1
ATOM 2128 C CA . ARG A 1 277 ? -13.936 -13.680 4.851 1.00 94.19 277 ARG A CA 1
ATOM 2129 C C . ARG A 1 277 ? -13.145 -12.785 5.783 1.00 94.19 277 ARG A C 1
ATOM 2131 O O . ARG A 1 277 ? -13.306 -12.846 6.999 1.00 94.19 277 ARG A O 1
ATOM 2138 N N . PHE A 1 278 ? -12.348 -11.905 5.189 1.00 96.81 278 PHE A N 1
ATOM 2139 C CA . PHE A 1 278 ? -11.700 -10.817 5.904 1.00 96.81 278 PHE A CA 1
ATOM 2140 C C . PHE A 1 278 ? -12.758 -9.817 6.375 1.00 96.81 278 PHE A C 1
ATOM 2142 O O . PHE A 1 278 ? -13.491 -9.262 5.554 1.00 96.81 278 PHE A O 1
ATOM 2149 N N . HIS A 1 279 ? -12.820 -9.582 7.680 1.00 97.69 279 HIS A N 1
ATOM 2150 C CA . HIS A 1 279 ? -13.673 -8.582 8.305 1.00 97.69 279 HIS A CA 1
ATOM 2151 C C . HIS A 1 279 ? -12.819 -7.471 8.907 1.00 97.69 279 HIS A C 1
ATOM 2153 O O . HIS A 1 279 ? -11.797 -7.736 9.535 1.00 97.69 279 HIS A O 1
ATOM 2159 N N . PHE A 1 280 ? -13.262 -6.231 8.738 1.00 97.00 280 PHE A N 1
ATOM 2160 C CA . PHE A 1 280 ? -12.679 -5.071 9.399 1.00 97.00 280 PHE A CA 1
ATOM 2161 C C . PHE A 1 280 ? -13.726 -4.431 10.309 1.00 97.00 280 PHE A C 1
ATOM 2163 O O . PHE A 1 280 ? -14.905 -4.362 9.959 1.00 97.00 280 PHE A O 1
ATOM 2170 N N . ASP A 1 281 ? -13.279 -3.921 11.445 1.00 96.69 281 ASP A N 1
ATOM 2171 C CA . ASP A 1 281 ? -14.040 -3.072 12.351 1.00 96.69 281 ASP A CA 1
ATOM 2172 C C . ASP A 1 281 ? -13.128 -1.915 12.762 1.00 96.69 281 ASP A C 1
ATOM 2174 O O . ASP A 1 281 ? -12.053 -2.124 13.324 1.00 96.69 281 ASP A O 1
ATOM 2178 N N . VAL A 1 282 ? -13.515 -0.689 12.411 1.00 94.81 282 VAL A N 1
ATOM 2179 C CA . VAL A 1 282 ? -12.746 0.510 12.739 1.00 94.81 282 VAL A CA 1
ATOM 2180 C C . VAL A 1 282 ? -13.640 1.523 13.423 1.00 94.81 282 VAL A C 1
ATOM 2182 O O . VAL A 1 282 ? -14.527 2.121 12.806 1.00 94.81 282 VAL A O 1
ATOM 2185 N N . LYS A 1 283 ? -13.351 1.776 14.696 1.00 93.06 283 LYS A N 1
ATOM 2186 C CA . LYS A 1 283 ? -14.040 2.754 15.527 1.00 93.06 283 LYS A CA 1
ATOM 2187 C C . LYS A 1 283 ? -13.109 3.902 15.883 1.00 93.06 283 LYS A C 1
ATOM 2189 O O . LYS A 1 283 ? -12.091 3.728 16.546 1.00 93.06 283 LYS A O 1
ATOM 2194 N N . LEU A 1 284 ? -13.508 5.105 15.490 1.00 90.56 284 LEU A N 1
ATOM 2195 C CA . LEU A 1 284 ? -12.881 6.354 15.898 1.00 90.56 284 LEU A CA 1
ATOM 2196 C C . LEU A 1 284 ? -13.739 7.034 16.957 1.00 90.56 284 LEU A C 1
ATOM 2198 O O . LEU A 1 284 ? -14.931 7.257 16.741 1.00 90.56 284 LEU A O 1
ATOM 2202 N N . SER A 1 285 ? -13.127 7.410 18.076 1.00 89.25 285 SER A N 1
ATOM 2203 C CA . SER A 1 285 ? -13.787 8.054 19.213 1.00 89.25 285 SER A CA 1
ATOM 2204 C C . SER A 1 285 ? -13.061 9.334 19.629 1.00 89.25 285 SER A C 1
ATOM 2206 O O . SER A 1 285 ? -11.840 9.464 19.501 1.00 89.25 285 SER A O 1
ATOM 2208 N N . ALA A 1 286 ? -13.820 10.310 20.123 1.00 84.19 286 ALA A N 1
ATOM 2209 C CA . ALA A 1 286 ? -13.290 11.568 20.623 1.00 84.19 286 ALA A CA 1
ATOM 2210 C C . ALA A 1 286 ? -12.511 11.343 21.935 1.00 84.19 286 ALA A C 1
ATOM 2212 O O . ALA A 1 286 ? -12.988 10.627 22.814 1.00 84.19 286 ALA A O 1
ATOM 2213 N N . PRO A 1 287 ? -11.342 11.980 22.114 1.00 77.00 287 PRO A N 1
ATOM 2214 C CA . PRO A 1 287 ? -10.420 11.659 23.206 1.00 77.00 287 PRO A CA 1
ATOM 2215 C C . PRO A 1 287 ? -10.932 11.964 24.613 1.00 77.00 287 PRO A C 1
ATOM 2217 O O . PRO A 1 287 ? -10.531 11.295 25.560 1.00 77.00 287 PRO A O 1
ATOM 2220 N N . VAL A 1 288 ? -11.753 13.007 24.765 1.00 78.50 288 VAL A N 1
ATOM 2221 C CA . VAL A 1 288 ? -12.191 13.503 26.082 1.00 78.50 288 VAL A CA 1
ATOM 2222 C C . VAL A 1 288 ? -13.559 12.948 26.457 1.00 78.50 288 VAL A C 1
ATOM 2224 O O . VAL A 1 288 ? -13.776 12.550 27.594 1.00 78.50 288 VAL A O 1
ATOM 2227 N N . THR A 1 289 ? -14.488 12.918 25.503 1.00 81.00 289 THR A N 1
ATOM 2228 C CA . THR A 1 289 ? -15.873 12.498 25.751 1.00 81.00 289 THR A CA 1
ATOM 2229 C C . THR A 1 289 ? -16.093 11.007 25.518 1.00 81.00 289 THR A C 1
ATOM 2231 O O . THR A 1 289 ? -17.150 10.498 25.871 1.00 81.00 289 THR A O 1
ATOM 2234 N N . GLY A 1 290 ? -15.153 10.311 24.862 1.00 81.94 290 GLY A N 1
ATOM 2235 C CA . GLY A 1 290 ? -15.338 8.928 24.405 1.00 81.94 290 GLY A CA 1
ATOM 2236 C C . GLY A 1 290 ? -16.428 8.777 23.338 1.00 81.94 290 GLY A C 1
ATOM 2237 O O . GLY A 1 290 ? -16.753 7.666 22.924 1.00 81.94 290 GLY A O 1
ATOM 2238 N N . GLN A 1 291 ? -17.010 9.889 22.880 1.00 86.19 291 GLN A N 1
ATOM 2239 C CA . GLN A 1 291 ? -18.099 9.873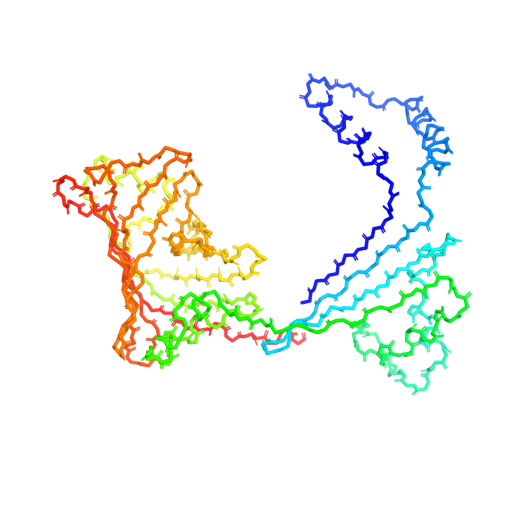 21.922 1.00 86.19 291 GLN A CA 1
ATOM 2240 C C . GLN A 1 291 ? -17.600 9.312 20.592 1.00 86.19 291 GLN A C 1
ATOM 2242 O O . GLN A 1 291 ? -16.560 9.730 20.084 1.00 86.19 291 GLN A O 1
ATOM 2247 N N . THR A 1 292 ? -18.357 8.388 20.005 1.00 89.31 292 THR A N 1
ATOM 2248 C CA . THR A 1 292 ? -18.038 7.857 18.676 1.00 89.31 292 THR A CA 1
ATOM 2249 C C . THR A 1 292 ? -18.037 8.991 17.653 1.00 89.31 292 THR A C 1
ATOM 2251 O O . THR A 1 292 ? -18.953 9.801 17.612 1.00 89.31 292 THR A O 1
ATOM 2254 N N . ILE A 1 293 ? -16.996 9.068 16.836 1.00 90.00 293 ILE A N 1
ATOM 2255 C CA . ILE A 1 293 ? -16.897 9.990 15.704 1.00 90.00 293 ILE A CA 1
ATOM 2256 C C . ILE A 1 293 ? -17.452 9.284 14.472 1.00 90.00 293 ILE A C 1
ATOM 2258 O O . ILE A 1 293 ? -18.420 9.735 13.860 1.00 90.00 293 ILE A O 1
ATOM 2262 N N . VAL A 1 294 ? -16.852 8.141 14.150 1.00 91.00 294 VAL A N 1
ATOM 2263 C CA . VAL A 1 294 ? -17.272 7.252 13.075 1.00 91.00 294 VAL A CA 1
ATOM 2264 C C . VAL A 1 294 ? -16.933 5.823 13.472 1.00 91.00 294 VAL A C 1
ATOM 2266 O O . VAL A 1 294 ? -15.889 5.576 14.073 1.00 91.00 294 VAL A O 1
ATOM 2269 N N . HIS A 1 295 ? -17.807 4.889 13.139 1.00 94.38 295 HIS A N 1
ATOM 2270 C CA . HIS A 1 295 ? -17.544 3.462 13.252 1.00 94.38 295 HIS A CA 1
ATOM 2271 C C . HIS A 1 295 ? -17.965 2.815 11.946 1.00 94.38 295 HIS A C 1
ATOM 2273 O O . HIS A 1 295 ? -19.116 2.946 11.534 1.00 94.38 295 HIS A O 1
ATOM 2279 N N . TYR A 1 296 ? -17.013 2.199 11.258 1.00 94.25 296 TYR A N 1
ATOM 2280 C CA . TYR A 1 296 ? -17.279 1.484 10.024 1.00 94.25 296 TYR A CA 1
ATOM 2281 C C . TYR A 1 296 ? -16.753 0.065 10.131 1.00 94.25 296 TYR A C 1
ATOM 2283 O O . TYR A 1 296 ? -15.617 -0.164 10.538 1.00 94.25 296 TYR A O 1
ATOM 2291 N N . GLN A 1 297 ? -17.601 -0.879 9.756 1.00 96.56 297 GLN A N 1
ATOM 2292 C CA . GLN A 1 297 ? -17.318 -2.302 9.846 1.00 96.56 297 GLN A CA 1
ATOM 2293 C C . GLN A 1 297 ? -17.884 -3.013 8.627 1.00 96.56 297 GLN A C 1
ATOM 2295 O O . GLN A 1 297 ? -18.826 -2.535 7.994 1.00 96.56 297 GLN A O 1
ATOM 2300 N N . GLY A 1 298 ? -17.305 -4.145 8.268 1.00 97.00 298 GLY A N 1
ATOM 2301 C CA . GLY A 1 298 ? -17.723 -4.865 7.081 1.00 97.00 298 GLY A CA 1
ATOM 2302 C C . GLY A 1 298 ? -16.794 -6.005 6.740 1.00 97.00 298 GLY A C 1
ATOM 2303 O O . GLY A 1 298 ? -15.936 -6.393 7.529 1.00 97.00 298 GLY A O 1
ATOM 2304 N N . TRP A 1 299 ? -16.965 -6.525 5.533 1.00 97.50 299 TRP A N 1
ATOM 2305 C CA . TRP A 1 299 ? -16.152 -7.610 5.009 1.00 97.50 299 TRP A CA 1
ATOM 2306 C C . TRP A 1 299 ? -15.646 -7.284 3.615 1.00 97.50 299 TRP A C 1
ATOM 2308 O O . TRP A 1 299 ? -16.288 -6.546 2.864 1.00 97.50 299 TRP A O 1
ATOM 2318 N N . LEU A 1 300 ? -14.496 -7.851 3.267 1.00 96.88 300 LEU A N 1
ATOM 2319 C CA . LEU A 1 300 ? -13.882 -7.721 1.954 1.00 96.88 300 LEU A CA 1
ATOM 2320 C C . LEU A 1 300 ? -13.432 -9.082 1.434 1.00 96.88 300 LEU A C 1
ATOM 2322 O O . LEU A 1 300 ? -13.042 -9.966 2.195 1.00 96.88 300 LEU A O 1
ATOM 2326 N N . VAL A 1 301 ? -13.427 -9.211 0.114 1.00 95.19 301 VAL A N 1
ATOM 2327 C CA . VAL A 1 301 ? -12.785 -10.304 -0.611 1.00 95.19 301 VAL A CA 1
ATOM 2328 C C . VAL A 1 301 ? -11.890 -9.726 -1.707 1.00 95.19 301 VAL A C 1
ATOM 2330 O O . VAL A 1 301 ? -12.197 -8.655 -2.243 1.00 95.19 301 VAL A O 1
ATOM 2333 N N . PRO A 1 302 ? -10.783 -10.391 -2.071 1.00 92.31 302 PRO A N 1
ATOM 2334 C CA . PRO A 1 302 ? -9.989 -9.990 -3.225 1.00 92.31 302 PRO A CA 1
ATOM 2335 C C . PRO A 1 302 ? -10.867 -9.968 -4.474 1.00 92.31 302 PRO A C 1
ATOM 2337 O O . PRO A 1 302 ? -11.518 -10.962 -4.799 1.00 92.31 302 PRO A O 1
ATOM 2340 N N . SER A 1 303 ? -10.892 -8.845 -5.194 1.00 88.56 303 SER A N 1
ATOM 2341 C CA . SER A 1 303 ? -11.454 -8.870 -6.538 1.00 88.56 303 SER A CA 1
ATOM 2342 C C . SER A 1 303 ? -10.501 -9.716 -7.370 1.00 88.56 303 SER A C 1
ATOM 2344 O O . SER A 1 303 ? -9.353 -9.308 -7.574 1.00 88.56 303 SER A O 1
ATOM 2346 N N . GLY A 1 304 ? -10.937 -10.895 -7.816 1.00 68.94 304 GLY A N 1
ATOM 2347 C CA . GLY A 1 304 ? -10.179 -11.647 -8.806 1.00 68.94 304 GLY A CA 1
ATOM 2348 C C . GLY A 1 304 ? -9.830 -10.700 -9.950 1.00 68.94 304 GLY A C 1
ATOM 2349 O O . GLY A 1 304 ? -10.693 -9.947 -10.409 1.00 68.94 304 GLY A O 1
ATOM 2350 N N . LEU A 1 305 ? -8.562 -10.672 -10.366 1.00 43.25 305 LEU A N 1
ATOM 2351 C CA . LEU A 1 305 ? -8.195 -10.062 -11.636 1.00 43.25 305 LEU A CA 1
ATOM 2352 C C . LEU A 1 305 ? -9.002 -10.819 -12.692 1.00 43.25 305 LEU A C 1
ATOM 2354 O O . LEU A 1 305 ? -8.597 -11.898 -13.114 1.00 43.25 305 LEU A O 1
ATOM 2358 N N . SER A 1 306 ? -10.178 -10.313 -13.079 1.00 32.34 306 SER A N 1
ATOM 2359 C CA . SER A 1 306 ? -10.790 -10.785 -14.308 1.00 32.34 306 SER A CA 1
ATOM 2360 C C . SER A 1 306 ? -9.777 -10.418 -15.378 1.00 32.34 306 SER A C 1
ATOM 2362 O O . SER A 1 306 ? -9.560 -9.227 -15.628 1.00 32.34 306 SER A O 1
ATOM 2364 N N . ASN A 1 307 ? -9.109 -11.425 -15.936 1.00 30.47 307 ASN A N 1
ATOM 2365 C CA . ASN A 1 307 ? -8.398 -11.289 -17.192 1.00 30.47 307 ASN A CA 1
ATOM 2366 C C . ASN A 1 307 ? -9.325 -10.506 -18.120 1.00 30.47 307 ASN A C 1
ATOM 2368 O O . ASN A 1 307 ? -10.387 -10.997 -18.502 1.00 30.47 307 ASN A O 1
ATOM 2372 N N . ARG A 1 308 ? -8.965 -9.254 -18.410 1.00 29.81 308 ARG A N 1
ATOM 2373 C CA . ARG A 1 308 ? -9.474 -8.604 -19.606 1.00 29.81 308 ARG A CA 1
ATOM 2374 C C . ARG A 1 308 ? -8.798 -9.363 -20.738 1.00 29.81 308 ARG A C 1
ATOM 2376 O O . ARG A 1 308 ? -7.604 -9.182 -20.958 1.00 29.81 308 ARG A O 1
ATOM 2383 N N . SER A 1 309 ? -9.560 -10.317 -21.266 1.00 30.94 309 SER A N 1
ATOM 2384 C CA . SER A 1 309 ? -9.364 -10.993 -22.547 1.00 30.94 309 SER A CA 1
ATOM 2385 C C . SER A 1 309 ? -8.993 -10.004 -23.638 1.00 30.94 309 SER A C 1
ATOM 2387 O O . SER A 1 309 ? -9.650 -8.933 -23.656 1.00 30.94 309 SER A O 1
#

Radius of gyration: 25.87 Å; chains: 1; bounding box: 53×54×65 Å